Protein AF-0000000067861583 (afdb_homodimer)

InterPro domains:
  IPR003718 OsmC/Ohr conserved domain [PF02566] (24-120)
  IPR015946 K homology domain-like, alpha/beta [G3DSA:3.30.300.20] (7-124)
  IPR036102 OsmC/Ohr superfamily [SSF82784] (7-123)

Radius of gyration: 19.04 Å; Cα contacts (8 Å, |Δi|>4): 520; chains: 2; bounding box: 37×63×40 Å

Sequence (252 aa):
MDLVKNGKVLELVHPNGNWTLIKEEGFSPVQITVAAVAACSGYVYQTLLEKKRIDINDLSIHTDYEQDQESAVHVLTKINVTFTVDLVDKSNQAKAEKTVHLVKDACPVAKSLDPSIEINEIVVFKMDLVKNGKVLELVHPNGNWTLIKEEGFSPVQITVAAVAACSGYVYQTLLEKKRIDINDLSIHTDYEQDQESAVHVLTKINVTFTVDLVDKSNQAKAEKTVHLVKDACPVAKSLDPSIEINEIVVFK

Solvent-accessible surface area (backbone atoms only — not comparable to full-atom values): 13234 Å² total; per-residue (Å²): 94,46,33,40,54,56,88,94,39,45,23,41,68,40,98,90,53,58,45,45,48,34,62,94,82,44,37,24,32,62,54,37,34,54,49,16,34,46,48,32,33,49,52,38,43,52,50,54,33,50,76,69,70,48,59,64,77,43,50,35,35,42,39,53,73,43,56,37,82,84,50,95,48,51,24,60,42,34,38,40,33,38,37,40,34,30,55,70,54,69,85,45,48,67,61,57,56,61,51,49,76,52,21,58,82,55,12,30,52,54,62,27,28,28,85,83,40,44,73,46,68,48,75,47,72,108,92,46,33,40,54,57,86,94,40,45,25,42,68,42,99,91,53,60,44,45,47,33,62,93,83,45,38,25,31,61,54,36,34,54,49,18,32,46,48,32,34,48,53,39,43,51,52,53,32,50,76,69,72,50,58,65,76,43,49,36,36,41,39,52,73,45,56,38,80,84,52,94,47,52,23,59,42,33,37,40,33,38,36,41,34,30,55,70,55,69,87,44,48,67,61,56,58,62,49,50,77,53,23,57,82,54,12,32,50,54,63,27,30,29,84,82,40,46,73,46,68,49,75,45,74,110

Secondary structure (DSSP, 8-state):
-EEEEETTEEEE--TT-PEE-STTTS--HHHHHHHHHHHHHHHHHHHHHHHTT--EEEEEEEEEEEE-SSSSS--EEEEEEEEEEEESSGGGHHHHHHHGGGHHHH-HHHHHB-TTSEEEEEEEE-/-EEEEETTEEEE--TT-PEE-STTTS--HHHHHHHHHHHHHHHHHHHHHHHTT--EEEEEEEEEEEE-SSSSS--EEEEEEEEEEEESSGGGHHHHHHHGGGHHHH-HHHHHB-TTSEEEEEEEE-

Structure (mmCIF, N/CA/C/O backbone):
data_AF-0000000067861583-model_v1
#
loop_
_entity.id
_entity.type
_entity.pdbx_description
1 polymer 'Lmo0903 protein'
#
loop_
_atom_site.group_PDB
_atom_site.id
_atom_site.type_symbol
_atom_site.label_atom_id
_atom_site.label_alt_id
_atom_site.label_comp_id
_atom_site.label_asym_id
_atom_site.label_entity_id
_atom_site.label_seq_id
_atom_site.pdbx_PDB_ins_code
_atom_site.Cartn_x
_atom_site.Cartn_y
_atom_site.Cartn_z
_atom_site.occupancy
_atom_site.B_iso_or_equiv
_atom_site.auth_seq_id
_atom_site.auth_comp_id
_atom_site.auth_asym_id
_atom_site.auth_atom_id
_atom_site.pdbx_PDB_model_num
ATOM 1 N N . MET A 1 1 ? -12.055 5.949 2.332 1 97.56 1 MET A N 1
ATOM 2 C CA . MET A 1 1 ? -11.492 5.32 3.523 1 97.56 1 MET A CA 1
ATOM 3 C C . MET A 1 1 ? -11.055 6.371 4.539 1 97.56 1 MET A C 1
ATOM 5 O O . MET A 1 1 ? -10.688 7.488 4.164 1 97.56 1 MET A O 1
ATOM 9 N N . ASP A 1 2 ? -11.117 5.941 5.793 1 98.62 2 ASP A N 1
ATOM 10 C CA . ASP A 1 2 ? -10.836 6.918 6.844 1 98.62 2 ASP A CA 1
ATOM 11 C C . ASP A 1 2 ? -9.719 6.422 7.762 1 98.62 2 ASP A C 1
ATOM 13 O O . ASP A 1 2 ? -9.656 5.234 8.086 1 98.62 2 ASP A O 1
ATOM 17 N N . LEU A 1 3 ? -8.891 7.328 8.125 1 98.75 3 LEU A N 1
ATOM 18 C CA . LEU A 1 3 ? -7.895 7.086 9.156 1 98.75 3 LEU A CA 1
ATOM 19 C C . LEU A 1 3 ? -8.094 8.023 10.336 1 98.75 3 LEU A C 1
ATOM 21 O O . LEU A 1 3 ? -8.469 9.188 10.156 1 98.75 3 LEU A O 1
ATOM 25 N N . VAL A 1 4 ? -7.789 7.52 11.508 1 98.31 4 VAL A N 1
ATOM 26 C CA . VAL A 1 4 ? -7.93 8.32 12.719 1 98.31 4 VAL A CA 1
ATOM 27 C C . VAL A 1 4 ? -6.66 8.219 13.562 1 98.31 4 VAL A C 1
ATOM 29 O O . VAL A 1 4 ? -5.953 7.207 13.508 1 98.31 4 VAL A O 1
ATOM 32 N N . LYS A 1 5 ? -6.449 9.289 14.227 1 97 5 LYS A N 1
ATOM 33 C CA . LYS A 1 5 ? -5.277 9.344 15.094 1 97 5 LYS A CA 1
ATOM 34 C C . LYS A 1 5 ? -5.59 8.789 16.484 1 97 5 LYS A C 1
ATOM 36 O O . LYS A 1 5 ? -6.609 9.141 17.078 1 97 5 LYS A O 1
ATOM 41 N N . ASN A 1 6 ? -4.859 7.957 16.891 1 94.81 6 ASN A N 1
ATOM 42 C CA . ASN A 1 6 ? -4.832 7.469 18.266 1 94.81 6 ASN A CA 1
ATOM 43 C C . ASN A 1 6 ? -3.471 7.695 18.922 1 94.81 6 ASN A C 1
ATOM 45 O O . ASN A 1 6 ? -2.543 6.91 18.703 1 94.81 6 ASN A O 1
ATOM 49 N N . GLY A 1 7 ? -3.438 8.75 19.781 1 90.81 7 GLY A N 1
ATOM 50 C CA . GLY A 1 7 ? -2.113 9.195 20.188 1 90.81 7 GLY A CA 1
ATOM 51 C C . GLY A 1 7 ? -1.253 9.656 19.016 1 90.81 7 GLY A C 1
ATOM 52 O O . GLY A 1 7 ? -1.663 10.516 18.234 1 90.81 7 GLY A O 1
ATOM 53 N N . LYS A 1 8 ? -0.144 9.016 18.797 1 86.94 8 LYS A N 1
ATOM 54 C CA . LYS A 1 8 ? 0.738 9.414 17.703 1 86.94 8 LYS A CA 1
ATOM 55 C C . LYS A 1 8 ? 0.583 8.484 16.5 1 86.94 8 LYS A C 1
ATOM 57 O O . LYS A 1 8 ? 1.293 8.617 15.508 1 86.94 8 LYS A O 1
ATOM 62 N N . VAL A 1 9 ? -0.346 7.613 16.672 1 95.75 9 VAL A N 1
ATOM 63 C CA . VAL A 1 9 ? -0.445 6.555 15.664 1 95.75 9 VAL A CA 1
ATOM 64 C C . VAL A 1 9 ? -1.673 6.789 14.789 1 95.75 9 VAL A C 1
ATOM 66 O O . VAL A 1 9 ? -2.736 7.168 15.289 1 95.75 9 VAL A O 1
ATOM 69 N N . LEU A 1 10 ? -1.488 6.492 13.531 1 97.94 10 LEU A N 1
ATOM 70 C CA . LEU A 1 10 ? -2.629 6.512 12.617 1 97.94 10 LEU A CA 1
ATOM 71 C C . LEU A 1 10 ? -3.195 5.109 12.43 1 97.94 10 LEU A C 1
ATOM 73 O O . LEU A 1 10 ? -2.443 4.152 12.227 1 97.94 10 LEU A O 1
ATOM 77 N N . GLU A 1 11 ? -4.484 5.023 12.523 1 98.25 11 GLU A N 1
ATOM 78 C CA . GLU A 1 11 ? -5.191 3.758 12.344 1 98.25 11 GLU A CA 1
ATOM 79 C C . GLU A 1 11 ? -6.16 3.828 11.164 1 98.25 11 GLU A C 1
ATOM 81 O O . GLU A 1 11 ? -6.879 4.816 11.008 1 98.25 11 GLU A O 1
ATOM 86 N N . LEU A 1 12 ? -6.109 2.816 10.336 1 98.31 12 LEU A N 1
ATOM 87 C CA . LEU A 1 12 ? -7.105 2.666 9.281 1 98.31 12 LEU A CA 1
ATOM 88 C C . LEU A 1 12 ? -8.398 2.078 9.836 1 98.31 12 LEU A C 1
ATOM 90 O O . LEU A 1 12 ? -8.398 0.974 10.383 1 98.31 12 LEU A O 1
ATOM 94 N N . VAL A 1 13 ? -9.477 2.805 9.688 1 97.88 13 VAL A N 1
ATOM 95 C CA . VAL A 1 13 ? -10.758 2.4 10.273 1 97.88 13 VAL A CA 1
ATOM 96 C C . VAL A 1 13 ? -11.273 1.153 9.562 1 97.88 13 VAL A C 1
ATOM 98 O O . VAL A 1 13 ? -11.367 1.124 8.336 1 97.88 13 VAL A O 1
ATOM 101 N N . HIS A 1 14 ? -11.539 0.147 10.328 1 95.62 14 HIS A N 1
ATOM 102 C CA . HIS A 1 14 ? -12.062 -1.125 9.844 1 95.62 14 HIS A CA 1
ATOM 103 C C . HIS A 1 14 ? -13.164 -1.651 10.766 1 95.62 14 HIS A C 1
ATOM 105 O O . HIS A 1 14 ? -13.055 -1.556 11.992 1 95.62 14 HIS A O 1
ATOM 111 N N . PRO A 1 15 ? -14.258 -2.197 10.219 1 92.31 15 PRO A N 1
ATOM 112 C CA . PRO A 1 15 ? -15.391 -2.652 11.031 1 92.31 15 PRO A CA 1
ATOM 113 C C . PRO A 1 15 ? -14.984 -3.707 12.062 1 92.31 15 PRO A C 1
ATOM 115 O O . PRO A 1 15 ? -15.609 -3.811 13.117 1 92.31 15 PRO A O 1
ATOM 118 N N . ASN A 1 16 ? -13.977 -4.523 11.828 1 91.44 16 ASN A N 1
ATOM 119 C CA . ASN A 1 16 ? -13.57 -5.598 12.727 1 91.44 16 ASN A CA 1
ATOM 120 C C . ASN A 1 16 ? -12.391 -5.18 13.594 1 91.44 16 ASN A C 1
ATOM 122 O O . ASN A 1 16 ? -11.688 -6.031 14.148 1 91.44 16 ASN A O 1
ATOM 126 N N . GLY A 1 17 ? -12.141 -3.926 13.68 1 93.31 17 GLY A N 1
ATOM 127 C CA . GLY A 1 17 ? -11 -3.385 14.406 1 93.31 17 GLY A CA 1
ATOM 128 C C . GLY A 1 17 ? -10.031 -2.625 13.516 1 93.31 17 GLY A C 1
ATOM 129 O O . GLY A 1 17 ? -9.664 -3.102 12.445 1 93.31 17 GLY A O 1
ATOM 130 N N . ASN A 1 18 ? -9.703 -1.548 13.992 1 96.19 18 ASN A N 1
ATOM 131 C CA . ASN A 1 18 ? -8.844 -0.678 13.203 1 96.19 18 ASN A CA 1
ATOM 132 C C . ASN A 1 18 ? -7.465 -1.303 12.984 1 96.19 18 ASN A C 1
ATOM 134 O O . ASN A 1 18 ? -6.961 -2.02 13.844 1 96.19 18 ASN A O 1
ATOM 138 N N . TRP A 1 19 ? -6.914 -1.073 11.852 1 97 19 TRP A N 1
ATOM 139 C CA . TRP A 1 19 ? -5.555 -1.503 11.531 1 97 19 TRP A CA 1
ATOM 140 C C . TRP A 1 19 ? -4.543 -0.422 11.898 1 97 19 TRP A C 1
ATOM 142 O O . TRP A 1 19 ? -4.586 0.685 11.359 1 97 19 TRP A O 1
ATOM 152 N N . THR A 1 20 ? -3.662 -0.748 12.758 1 97.12 20 THR A N 1
ATOM 153 C CA . THR A 1 20 ? -2.656 0.204 13.219 1 97.12 20 THR A CA 1
ATOM 154 C C . THR A 1 20 ? -1.513 0.305 12.211 1 97.12 20 THR A C 1
ATOM 156 O O . THR A 1 20 ? -0.822 -0.682 11.945 1 97.12 20 THR A O 1
ATOM 159 N N . LEU A 1 21 ? -1.289 1.465 11.68 1 97.06 21 LEU A N 1
ATOM 160 C CA . LEU A 1 21 ? -0.33 1.619 10.594 1 97.06 21 LEU A CA 1
ATOM 161 C C . LEU A 1 21 ? 0.99 2.182 11.109 1 97.06 21 LEU A C 1
ATOM 163 O O . LEU A 1 21 ? 1.423 3.254 10.68 1 97.06 21 LEU A O 1
ATOM 167 N N . ILE A 1 22 ? 1.61 1.379 11.914 1 95.38 22 ILE A N 1
ATOM 168 C CA . ILE A 1 22 ? 2.938 1.668 12.445 1 95.38 22 ILE A CA 1
ATOM 169 C C . ILE A 1 22 ? 3.695 0.364 12.68 1 95.38 22 ILE A C 1
ATOM 171 O O . ILE A 1 22 ? 3.092 -0.666 12.984 1 95.38 22 ILE A O 1
ATOM 175 N N . LYS A 1 23 ? 4.977 0.393 12.531 1 89.81 23 LYS A N 1
ATOM 176 C CA . LYS A 1 23 ? 5.812 -0.804 12.531 1 89.81 23 LYS A CA 1
ATOM 177 C C . LYS A 1 23 ? 5.695 -1.562 13.844 1 89.81 23 LYS A C 1
ATOM 179 O O . LYS A 1 23 ? 5.609 -2.791 13.859 1 89.81 23 LYS A O 1
ATOM 184 N N . GLU A 1 24 ? 5.648 -0.94 14.969 1 86.81 24 GLU A N 1
ATOM 185 C CA . GLU A 1 24 ? 5.703 -1.562 16.297 1 86.81 24 GLU A CA 1
ATOM 186 C C . GLU A 1 24 ? 4.406 -2.311 16.609 1 86.81 24 GLU A C 1
ATOM 188 O O . GLU A 1 24 ? 4.422 -3.316 17.312 1 86.81 24 GLU A O 1
ATOM 193 N N . GLU A 1 25 ? 3.312 -1.967 16.109 1 89.31 25 GLU A N 1
ATOM 194 C CA . GLU A 1 25 ? 2.012 -2.506 16.484 1 89.31 25 GLU A CA 1
ATOM 195 C C . GLU A 1 25 ? 1.266 -3.064 15.281 1 89.31 25 GLU A C 1
ATOM 197 O O . GLU A 1 25 ? 0.317 -3.836 15.43 1 89.31 25 GLU A O 1
ATOM 202 N N . GLY A 1 26 ? 1.724 -2.742 14.219 1 93.62 26 GLY A N 1
ATOM 203 C CA . GLY A 1 26 ? 1.163 -3.152 12.945 1 93.62 26 GLY A CA 1
ATOM 204 C C . GLY A 1 26 ? 2.189 -3.191 11.828 1 93.62 26 GLY A C 1
ATOM 205 O O . GLY A 1 26 ? 3.203 -3.889 11.93 1 93.62 26 GLY A O 1
ATOM 206 N N . PHE A 1 27 ? 1.866 -2.457 10.773 1 97.44 27 PHE A N 1
ATOM 207 C CA . PHE A 1 27 ? 2.758 -2.285 9.633 1 97.44 27 PHE A CA 1
ATOM 208 C C . PHE A 1 27 ? 2.871 -0.814 9.25 1 97.44 27 PHE A C 1
ATOM 210 O O . PHE A 1 27 ? 1.871 -0.095 9.227 1 97.44 27 PHE A O 1
ATOM 217 N N . SER A 1 28 ? 4.086 -0.376 9.086 1 97.88 28 SER A N 1
ATOM 218 C CA . SER A 1 28 ? 4.293 0.992 8.625 1 97.88 28 SER A CA 1
ATOM 219 C C . SER A 1 28 ? 3.688 1.2 7.238 1 97.88 28 SER A C 1
ATOM 221 O O . SER A 1 28 ? 3.385 0.234 6.535 1 97.88 28 SER A O 1
ATOM 223 N N . PRO A 1 29 ? 3.525 2.447 6.887 1 98.44 29 PRO A N 1
ATOM 224 C CA . PRO A 1 29 ? 3 2.721 5.547 1 98.44 29 PRO A CA 1
ATOM 225 C C . PRO A 1 29 ? 3.826 2.066 4.441 1 98.44 29 PRO A C 1
ATOM 227 O O . PRO A 1 29 ? 3.268 1.521 3.486 1 98.44 29 PRO A O 1
ATOM 230 N N . VAL A 1 30 ? 5.121 2.043 4.566 1 98.56 30 VAL A N 1
ATOM 231 C CA . VAL A 1 30 ? 5.988 1.403 3.582 1 98.56 30 VAL A CA 1
ATOM 232 C C . VAL A 1 30 ? 5.727 -0.101 3.564 1 98.56 30 VAL A C 1
ATOM 234 O O . VAL A 1 30 ? 5.543 -0.694 2.498 1 98.56 30 VAL A O 1
ATOM 237 N N . GLN A 1 31 ? 5.672 -0.69 4.734 1 98.5 31 GLN A N 1
ATOM 238 C CA . GLN A 1 31 ? 5.418 -2.125 4.836 1 98.5 31 GLN A CA 1
ATOM 239 C C . GLN A 1 31 ? 4.062 -2.486 4.242 1 98.5 31 GLN A C 1
ATOM 241 O O . GLN A 1 31 ? 3.93 -3.5 3.553 1 98.5 31 GLN A O 1
ATOM 246 N N . ILE A 1 32 ? 3.094 -1.674 4.465 1 98.12 32 ILE A N 1
ATOM 247 C CA . ILE A 1 32 ? 1.752 -1.912 3.943 1 98.12 32 ILE A CA 1
ATOM 248 C C . ILE A 1 32 ? 1.767 -1.816 2.418 1 98.12 32 ILE A C 1
ATOM 250 O O . ILE A 1 32 ? 1.076 -2.576 1.736 1 98.12 32 ILE A O 1
ATOM 254 N N . THR A 1 33 ? 2.467 -0.923 1.897 1 98.75 33 THR A N 1
ATOM 255 C CA . THR A 1 33 ? 2.605 -0.8 0.45 1 98.75 33 THR A CA 1
ATOM 256 C C . THR A 1 33 ? 3.23 -2.059 -0.142 1 98.75 33 THR A C 1
ATOM 258 O O . THR A 1 33 ? 2.73 -2.6 -1.131 1 98.75 33 THR A O 1
ATOM 261 N N . VAL A 1 34 ? 4.277 -2.551 0.489 1 98.81 34 VAL A N 1
ATOM 262 C CA . VAL A 1 34 ? 4.961 -3.758 0.037 1 98.81 34 VAL A CA 1
ATOM 263 C C . VAL A 1 34 ? 4.016 -4.953 0.125 1 98.81 34 VAL A C 1
ATOM 265 O O . VAL A 1 34 ? 3.949 -5.77 -0.795 1 98.81 34 VAL A O 1
ATOM 268 N N . ALA A 1 35 ? 3.273 -5.008 1.222 1 98.62 35 ALA A N 1
ATOM 269 C CA . ALA A 1 35 ? 2.285 -6.074 1.38 1 98.62 35 ALA A CA 1
ATOM 270 C C . ALA A 1 35 ? 1.219 -6 0.292 1 98.62 35 ALA A C 1
ATOM 272 O O . ALA A 1 35 ? 0.747 -7.027 -0.196 1 98.62 35 ALA A O 1
ATOM 273 N N . ALA A 1 36 ? 0.786 -4.789 -0.046 1 98.75 36 ALA A N 1
ATOM 274 C CA . ALA A 1 36 ? -0.202 -4.59 -1.103 1 98.75 36 ALA A CA 1
ATOM 275 C C . ALA A 1 36 ? 0.314 -5.105 -2.443 1 98.75 36 ALA A C 1
ATOM 277 O O . ALA A 1 36 ? -0.42 -5.758 -3.188 1 98.75 36 ALA A O 1
ATOM 278 N N . VAL A 1 37 ? 1.573 -4.855 -2.762 1 98.81 37 VAL A N 1
ATOM 279 C CA . VAL A 1 37 ? 2.186 -5.379 -3.979 1 98.81 37 VAL A CA 1
ATOM 280 C C . VAL A 1 37 ? 2.141 -6.906 -3.967 1 98.81 37 VAL A C 1
ATOM 282 O O . VAL A 1 37 ? 1.735 -7.527 -4.949 1 98.81 37 VAL A O 1
ATOM 285 N N . ALA A 1 38 ? 2.572 -7.473 -2.867 1 98.88 38 ALA A N 1
ATOM 286 C CA . ALA A 1 38 ? 2.615 -8.93 -2.746 1 98.88 38 ALA A CA 1
ATOM 287 C C . ALA A 1 38 ? 1.229 -9.531 -2.939 1 98.88 38 ALA A C 1
ATOM 289 O O . ALA A 1 38 ? 1.074 -10.523 -3.66 1 98.88 38 ALA A O 1
ATOM 290 N N . ALA A 1 39 ? 0.263 -8.945 -2.311 1 98.69 39 ALA A N 1
ATOM 291 C CA . ALA A 1 39 ? -1.105 -9.445 -2.422 1 98.69 39 ALA A CA 1
ATOM 292 C C . ALA A 1 39 ? -1.619 -9.32 -3.854 1 98.69 39 ALA A C 1
ATOM 294 O O . ALA A 1 39 ? -2.213 -10.258 -4.391 1 98.69 39 ALA A O 1
ATOM 295 N N . CYS A 1 40 ? -1.466 -8.156 -4.434 1 98.75 40 CYS A N 1
ATOM 296 C CA . CYS A 1 40 ? -1.9 -7.93 -5.809 1 98.75 40 CYS A CA 1
ATOM 297 C C . CYS A 1 40 ? -1.248 -8.93 -6.758 1 98.75 40 CYS A C 1
ATOM 299 O O . CYS A 1 40 ? -1.925 -9.539 -7.586 1 98.75 40 CYS A O 1
ATOM 301 N N . SER A 1 41 ? 0.086 -9.062 -6.625 1 98.62 41 SER A N 1
ATOM 302 C CA . SER A 1 41 ? 0.817 -10.039 -7.422 1 98.62 41 SER A CA 1
ATOM 303 C C . SER A 1 41 ? 0.265 -11.445 -7.211 1 98.62 41 SER A C 1
ATOM 305 O O . SER A 1 41 ? 0.161 -12.227 -8.164 1 98.62 41 SER A O 1
ATOM 307 N N . GLY A 1 42 ? 0.022 -11.758 -5.961 1 98.5 42 GLY A N 1
ATOM 308 C CA . GLY A 1 42 ? -0.552 -13.055 -5.652 1 98.5 42 GLY A CA 1
ATOM 309 C C . GLY A 1 42 ? -1.877 -13.305 -6.344 1 98.5 42 GLY A C 1
ATOM 310 O O . GLY A 1 42 ? -2.094 -14.375 -6.914 1 98.5 42 GLY A O 1
ATOM 311 N N . TYR A 1 43 ? -2.773 -12.344 -6.301 1 98.31 43 TYR A N 1
ATOM 312 C CA . TYR A 1 43 ? -4.062 -12.469 -6.973 1 98.31 43 TYR A CA 1
ATOM 313 C C . TYR A 1 43 ? -3.877 -12.594 -8.484 1 98.31 43 TYR A C 1
ATOM 315 O O . TYR A 1 43 ? -4.551 -13.398 -9.133 1 98.31 43 TYR A O 1
ATOM 323 N N . VAL A 1 44 ? -3.023 -11.812 -9.031 1 98.25 44 VAL A N 1
ATOM 324 C CA . VAL A 1 44 ? -2.75 -11.867 -10.469 1 98.25 44 VAL A CA 1
ATOM 325 C C . VAL A 1 44 ? -2.223 -13.25 -10.836 1 98.25 44 VAL A C 1
ATOM 327 O O . VAL A 1 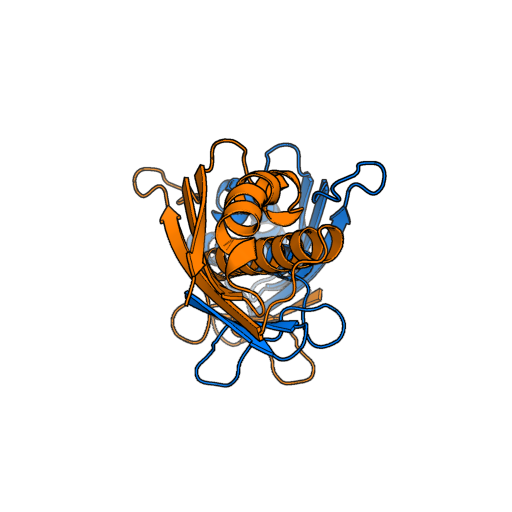44 ? -2.693 -13.867 -11.797 1 98.25 44 VAL A O 1
ATOM 330 N N . TYR A 1 45 ? -1.277 -13.742 -10.039 1 98.62 45 TYR A N 1
ATOM 331 C CA . TYR A 1 45 ? -0.695 -15.047 -10.312 1 98.62 45 TYR A CA 1
ATOM 332 C C . TYR A 1 45 ? -1.76 -16.141 -10.273 1 98.62 45 TYR A C 1
ATOM 334 O O . TYR A 1 45 ? -1.823 -16.984 -11.164 1 98.62 45 TYR A O 1
ATOM 342 N N . GLN A 1 46 ? -2.582 -16.078 -9.312 1 97.88 46 GLN A N 1
ATOM 343 C CA . GLN A 1 46 ? -3.666 -17.047 -9.195 1 97.88 46 GLN A CA 1
ATOM 344 C C . GLN A 1 46 ? -4.574 -17 -10.422 1 97.88 46 GLN A C 1
ATOM 346 O O . GLN A 1 46 ? -4.953 -18.031 -10.961 1 97.88 46 GLN A O 1
ATOM 351 N N . THR A 1 47 ? -4.938 -15.836 -10.805 1 97.75 47 THR A N 1
ATOM 352 C CA . THR A 1 47 ? -5.816 -15.656 -11.961 1 97.75 47 THR A CA 1
ATOM 353 C C . THR A 1 47 ? -5.172 -16.219 -13.219 1 97.75 47 THR A C 1
ATOM 355 O O . THR A 1 47 ? -5.832 -16.891 -14.016 1 97.75 47 THR A O 1
ATOM 358 N N . LEU A 1 48 ? -3.885 -15.914 -13.406 1 98.19 48 LEU A N 1
ATOM 359 C CA . LEU A 1 48 ? -3.154 -16.391 -14.57 1 98.19 48 LEU A CA 1
ATOM 360 C C . LEU A 1 48 ? -3.084 -17.922 -14.578 1 98.19 48 LEU A C 1
ATOM 362 O O . LEU A 1 48 ? -3.246 -18.547 -15.625 1 98.19 48 LEU A O 1
ATOM 366 N N . LEU A 1 49 ? -2.836 -18.531 -13.414 1 98 49 LEU A N 1
ATOM 367 C CA . LEU A 1 49 ? -2.811 -19.984 -13.312 1 98 49 LEU A CA 1
ATOM 368 C C . LEU A 1 49 ? -4.172 -20.578 -13.664 1 98 49 LEU A C 1
ATOM 370 O O . LEU A 1 49 ? -4.254 -21.578 -14.383 1 98 49 LEU A O 1
ATOM 374 N N . GLU A 1 50 ? -5.168 -19.938 -13.188 1 97.31 50 GLU A N 1
ATOM 375 C CA . GLU A 1 50 ? -6.523 -20.375 -13.477 1 97.31 50 GLU A CA 1
ATOM 376 C C . GLU A 1 50 ? -6.809 -20.328 -14.977 1 97.31 50 GLU A C 1
ATOM 378 O O . GLU A 1 50 ? -7.395 -21.266 -15.531 1 97.31 50 GLU A O 1
ATOM 383 N N . LYS A 1 51 ? -6.426 -19.281 -15.594 1 97.56 51 LYS A N 1
ATOM 384 C CA . LYS A 1 51 ? -6.621 -19.125 -17.031 1 97.56 51 LYS A CA 1
ATOM 385 C C . LYS A 1 51 ? -5.898 -20.219 -17.812 1 97.56 51 LYS A C 1
ATOM 387 O O . LYS A 1 51 ? -6.34 -20.609 -18.891 1 97.56 51 LYS A O 1
ATOM 392 N N . LYS A 1 52 ? -4.859 -20.766 -17.25 1 97.44 52 LYS A N 1
ATOM 393 C CA . LYS A 1 52 ? -4.062 -21.812 -17.875 1 97.44 52 LYS A CA 1
ATOM 394 C C . LYS A 1 52 ? -4.484 -23.203 -17.375 1 97.44 52 LYS A C 1
ATOM 396 O O . LYS A 1 52 ? -3.828 -24.203 -17.688 1 97.44 52 LYS A O 1
ATOM 401 N N . ARG A 1 53 ? -5.488 -23.219 -16.531 1 97.56 53 ARG A N 1
ATOM 402 C CA . ARG A 1 53 ? -6.074 -24.438 -16 1 97.56 53 ARG A CA 1
ATOM 403 C C . ARG A 1 53 ? -5.074 -25.188 -15.125 1 97.56 53 ARG A C 1
ATOM 405 O O . ARG A 1 53 ? -4.953 -26.406 -15.219 1 97.56 53 ARG A O 1
ATOM 412 N N . ILE A 1 54 ? -4.348 -24.438 -14.445 1 98 54 ILE A N 1
ATOM 413 C CA . ILE A 1 54 ? -3.422 -24.984 -13.461 1 98 54 ILE A CA 1
ATOM 414 C C . ILE A 1 54 ? -4.008 -24.844 -12.062 1 98 54 ILE A C 1
ATOM 416 O O . ILE A 1 54 ? -4.086 -23.734 -11.531 1 98 54 ILE A O 1
ATOM 420 N N . ASP A 1 55 ? -4.281 -25.953 -11.477 1 97.25 55 ASP A N 1
ATOM 421 C CA . ASP A 1 55 ? -4.891 -25.953 -10.148 1 97.25 55 ASP A CA 1
ATOM 422 C C . ASP A 1 55 ? -3.824 -26 -9.055 1 97.25 55 ASP A C 1
ATOM 424 O O . ASP A 1 55 ? -2.809 -26.688 -9.203 1 97.25 55 ASP A O 1
ATOM 428 N N . ILE A 1 56 ? -4.164 -25.281 -7.973 1 97.5 56 ILE A N 1
ATOM 429 C CA . ILE A 1 56 ? -3.221 -25.266 -6.859 1 97.5 56 ILE A CA 1
ATOM 430 C C . ILE A 1 56 ? -3.939 -25.656 -5.57 1 97.5 56 ILE A C 1
ATOM 432 O O . ILE A 1 56 ? -5.133 -25.391 -5.41 1 97.5 56 ILE A O 1
ATOM 436 N N . ASN A 1 57 ? -3.193 -26.328 -4.695 1 97 57 ASN A N 1
ATOM 437 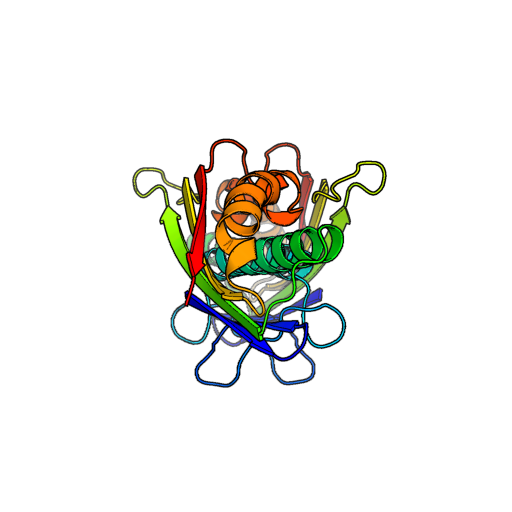C CA . ASN A 1 57 ? -3.691 -26.672 -3.367 1 97 57 ASN A CA 1
ATOM 438 C C . ASN A 1 57 ? -3.518 -25.5 -2.393 1 97 57 ASN A C 1
ATOM 440 O O . ASN A 1 57 ? -4.305 -25.344 -1.46 1 97 57 ASN A O 1
ATOM 444 N N . ASP A 1 58 ? -2.408 -24.812 -2.635 1 97.44 58 ASP A N 1
ATOM 445 C CA . ASP A 1 58 ? -2.064 -23.766 -1.675 1 97.44 58 ASP A CA 1
ATOM 446 C C . ASP A 1 58 ? -1.12 -22.75 -2.295 1 97.44 58 ASP A C 1
ATOM 448 O O . ASP A 1 58 ? -0.405 -23.047 -3.252 1 97.44 58 ASP A O 1
ATOM 452 N N . LEU A 1 59 ? -1.2 -21.609 -1.72 1 98.06 59 LEU A N 1
ATOM 453 C CA . LEU A 1 59 ? -0.307 -20.5 -2.064 1 98.06 59 LEU A CA 1
ATOM 454 C C . LEU A 1 59 ? 0.042 -19.688 -0.828 1 98.06 59 LEU A C 1
ATOM 456 O O . LEU A 1 59 ? -0.846 -19.281 -0.073 1 98.06 59 LEU A O 1
ATOM 460 N N . SER A 1 60 ? 1.253 -19.516 -0.557 1 98.69 60 SER A N 1
ATOM 461 C CA . SER A 1 60 ? 1.743 -18.562 0.434 1 98.69 60 SER A CA 1
ATOM 462 C C . SER A 1 60 ? 2.785 -17.625 -0.168 1 98.69 60 SER A C 1
ATOM 464 O O . SER A 1 60 ? 3.391 -17.938 -1.194 1 98.69 60 SER A O 1
ATOM 466 N N . ILE A 1 61 ? 2.939 -16.5 0.415 1 98.88 61 ILE A N 1
ATOM 467 C CA . ILE A 1 61 ? 3.828 -15.492 -0.135 1 98.88 61 ILE A CA 1
ATOM 468 C C . ILE A 1 61 ? 4.73 -14.938 0.968 1 98.88 61 ILE A C 1
ATOM 470 O O . ILE A 1 61 ? 4.27 -14.688 2.084 1 98.88 61 ILE A O 1
ATOM 474 N N . HIS A 1 62 ? 5.977 -14.828 0.72 1 98.88 62 HIS A N 1
ATOM 475 C CA .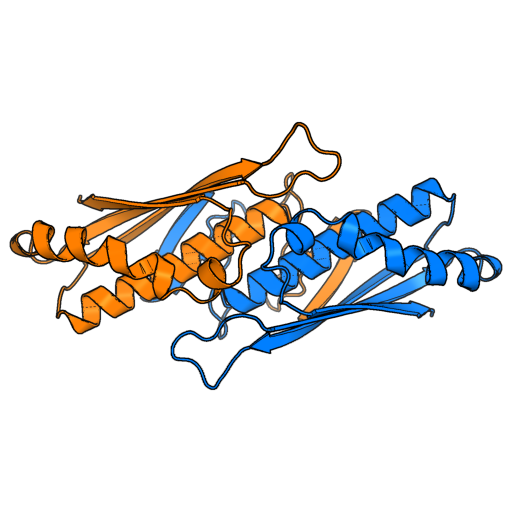 HIS A 1 62 ? 6.914 -14.039 1.507 1 98.88 62 HIS A CA 1
ATOM 476 C C . HIS A 1 62 ? 7.387 -12.812 0.729 1 98.88 62 HIS A C 1
ATOM 478 O O . HIS A 1 62 ? 7.691 -12.906 -0.462 1 98.88 62 HIS A O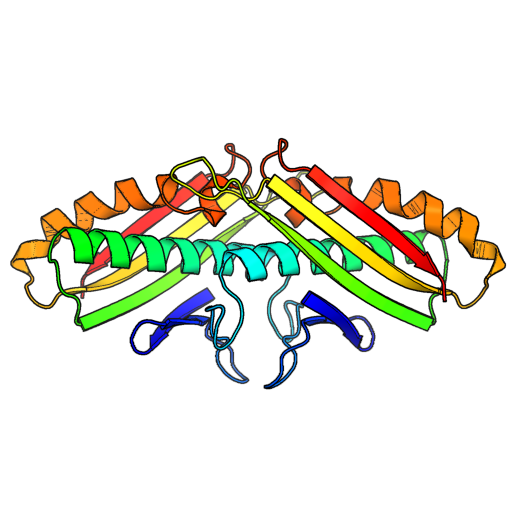 1
ATOM 484 N N . THR A 1 63 ? 7.445 -11.703 1.396 1 98.88 63 THR A N 1
ATOM 485 C CA . THR A 1 63 ? 7.914 -10.5 0.716 1 98.88 63 THR A CA 1
ATOM 486 C C . THR A 1 63 ? 8.836 -9.688 1.626 1 98.88 63 THR A C 1
ATOM 488 O O . THR A 1 63 ? 8.688 -9.719 2.85 1 98.88 63 THR A O 1
ATOM 491 N N . ASP A 1 64 ? 9.773 -9.055 1.021 1 98.75 64 ASP A N 1
ATOM 492 C CA . ASP A 1 64 ? 10.672 -8.094 1.662 1 98.75 64 ASP A CA 1
ATOM 493 C C . ASP A 1 64 ? 10.984 -6.926 0.73 1 98.75 64 ASP A C 1
ATOM 495 O O . ASP A 1 64 ? 10.461 -6.859 -0.384 1 98.75 64 ASP A O 1
ATOM 499 N N . TYR A 1 65 ? 11.758 -5.914 1.309 1 98.81 65 TYR A N 1
ATOM 500 C CA . TYR A 1 65 ? 11.953 -4.699 0.526 1 98.81 65 TYR A CA 1
ATOM 501 C C . TYR A 1 65 ? 13.219 -3.967 0.956 1 98.81 65 TYR A C 1
ATOM 503 O O . TYR A 1 65 ? 13.812 -4.293 1.986 1 98.81 65 TYR A O 1
ATOM 511 N N . GLU A 1 66 ? 13.633 -3.109 0.115 1 98.75 66 GLU A N 1
ATOM 512 C CA . GLU A 1 66 ? 14.711 -2.166 0.393 1 98.75 66 GLU A CA 1
ATOM 513 C C . GLU A 1 66 ? 14.273 -0.731 0.104 1 98.75 66 GLU A C 1
ATOM 515 O O . GLU A 1 66 ? 13.43 -0.496 -0.756 1 98.75 66 GLU A O 1
ATOM 520 N N . GLN A 1 67 ? 14.844 0.205 0.817 1 98.5 67 GLN A N 1
ATOM 521 C CA . GLN A 1 67 ? 14.633 1.635 0.618 1 98.5 67 GLN A CA 1
ATOM 522 C C . GLN A 1 67 ? 15.953 2.361 0.396 1 98.5 67 GLN A C 1
ATOM 524 O O . GLN A 1 67 ? 17.016 1.871 0.799 1 98.5 67 GLN A O 1
ATOM 529 N N . ASP A 1 68 ? 15.805 3.453 -0.282 1 97.5 68 ASP A N 1
ATOM 530 C CA . ASP A 1 68 ? 16.969 4.316 -0.44 1 97.5 68 ASP A CA 1
ATOM 531 C C . ASP A 1 68 ? 17.344 4.977 0.884 1 97.5 68 ASP A C 1
ATOM 533 O O . ASP A 1 68 ? 16.672 5.902 1.339 1 97.5 68 ASP A O 1
ATOM 537 N N . GLN A 1 69 ? 18.484 4.602 1.463 1 95.5 69 GLN A N 1
ATOM 538 C CA . GLN A 1 69 ? 18.875 5.113 2.771 1 95.5 69 GLN A CA 1
ATOM 539 C C . GLN A 1 69 ? 19.766 6.344 2.639 1 95.5 69 GLN A C 1
ATOM 541 O O . GLN A 1 69 ? 20.078 7.008 3.631 1 95.5 69 GLN A O 1
ATOM 546 N N . GLU A 1 70 ? 20.156 6.645 1.482 1 95.38 70 GLU A N 1
ATOM 547 C CA . GLU A 1 70 ? 21.109 7.723 1.25 1 95.38 70 GLU A CA 1
ATOM 548 C C . GLU A 1 70 ? 20.406 9.047 0.97 1 95.38 70 GLU A C 1
ATOM 550 O O . GLU A 1 70 ? 20.953 10.117 1.235 1 95.38 70 GLU A O 1
ATOM 555 N N . SER A 1 71 ? 19.219 8.953 0.447 1 93.38 71 SER A N 1
ATOM 556 C CA . SER A 1 71 ? 18.453 10.156 0.137 1 93.38 71 SER A CA 1
ATOM 557 C C . SER A 1 71 ? 17.672 10.641 1.354 1 93.38 71 SER A C 1
ATOM 559 O O . SER A 1 71 ? 17.516 9.906 2.33 1 93.38 71 SER A O 1
ATOM 561 N N . ALA A 1 72 ? 17.25 11.883 1.369 1 93.38 72 ALA A N 1
ATOM 562 C CA . ALA A 1 72 ? 16.453 12.477 2.443 1 93.38 72 ALA A CA 1
ATOM 563 C C . ALA A 1 72 ? 15.117 11.766 2.588 1 93.38 72 ALA A C 1
ATOM 565 O O . ALA A 1 72 ? 14.602 11.617 3.699 1 93.38 72 ALA A O 1
ATOM 566 N N . VAL A 1 73 ? 14.57 11.398 1.544 1 95.81 73 VAL A N 1
ATOM 567 C CA . VAL A 1 73 ? 13.336 10.633 1.54 1 95.81 73 VAL A CA 1
ATOM 568 C C . VAL A 1 73 ? 13.633 9.172 1.194 1 95.81 73 VAL A C 1
ATOM 570 O O . VAL A 1 73 ? 14.203 8.883 0.141 1 95.81 73 VAL A O 1
ATOM 573 N N . HIS A 1 74 ? 13.234 8.328 2.051 1 97.31 74 HIS A N 1
ATOM 574 C CA . HIS A 1 74 ? 13.562 6.918 1.905 1 97.31 74 HIS A CA 1
ATOM 575 C C . HIS A 1 74 ? 12.547 6.207 1.019 1 97.31 74 HIS A C 1
ATOM 577 O O . HIS A 1 74 ? 11.75 5.402 1.504 1 97.31 74 HIS A O 1
ATOM 583 N N . VAL A 1 75 ? 12.672 6.348 -0.241 1 98.12 75 VAL A N 1
ATOM 584 C CA . VAL A 1 75 ? 11.75 5.77 -1.213 1 98.12 75 VAL A CA 1
ATOM 585 C C . VAL A 1 75 ? 12.031 4.277 -1.367 1 98.12 75 VAL A C 1
ATOM 587 O O . VAL A 1 75 ? 13.156 3.824 -1.125 1 98.12 75 VAL A O 1
ATOM 590 N N . LEU A 1 76 ? 11.047 3.535 -1.712 1 98.69 76 LEU A N 1
ATOM 591 C CA . LEU A 1 76 ? 11.211 2.123 -2.043 1 98.69 76 LEU A CA 1
ATOM 592 C C . LEU A 1 76 ? 12.102 1.952 -3.266 1 98.69 76 LEU A C 1
ATOM 594 O O . LEU A 1 76 ? 11.953 2.676 -4.254 1 98.69 76 LEU A O 1
ATOM 598 N N . THR A 1 77 ? 13.039 0.97 -3.217 1 98.75 77 THR A N 1
ATOM 599 C CA . THR A 1 77 ? 13.93 0.752 -4.352 1 98.75 77 THR A CA 1
ATOM 600 C C . THR A 1 77 ? 13.797 -0.675 -4.875 1 98.75 77 THR A C 1
ATOM 602 O O . THR A 1 77 ? 14.086 -0.941 -6.047 1 98.75 77 THR A O 1
ATOM 605 N N . LYS A 1 78 ? 13.422 -1.506 -4.008 1 98.81 78 LYS A N 1
ATOM 606 C CA . LYS A 1 78 ? 13.344 -2.914 -4.383 1 98.81 78 LYS A CA 1
ATOM 607 C C . LYS A 1 78 ? 12.266 -3.637 -3.58 1 98.81 78 LYS A C 1
ATOM 609 O O . LYS A 1 78 ? 12.102 -3.389 -2.383 1 98.81 78 LYS A O 1
ATOM 614 N N . ILE A 1 79 ? 11.508 -4.527 -4.199 1 98.88 79 ILE A N 1
ATOM 615 C CA . ILE A 1 79 ? 10.539 -5.418 -3.566 1 98.88 79 ILE A CA 1
ATOM 616 C C . ILE A 1 79 ? 10.742 -6.844 -4.074 1 98.88 79 ILE A C 1
ATOM 618 O O . ILE A 1 79 ? 10.844 -7.07 -5.281 1 98.88 79 ILE A O 1
ATOM 622 N N . ASN A 1 80 ? 10.852 -7.734 -3.193 1 98.88 80 ASN A N 1
ATOM 623 C CA . ASN A 1 80 ? 10.93 -9.148 -3.543 1 98.88 80 ASN A CA 1
ATOM 624 C C . ASN A 1 80 ? 9.672 -9.898 -3.111 1 98.88 80 ASN A C 1
ATOM 626 O O . ASN A 1 80 ? 9.25 -9.797 -1.96 1 98.88 80 ASN A O 1
ATOM 630 N N . VAL A 1 81 ? 9.156 -10.609 -4.004 1 98.88 81 VAL A N 1
ATOM 631 C CA . VAL A 1 81 ? 7.969 -11.414 -3.752 1 98.88 81 VAL A CA 1
ATOM 632 C C . VAL A 1 81 ? 8.25 -12.875 -4.094 1 98.88 81 VAL A C 1
ATOM 634 O O . VAL A 1 81 ? 8.539 -13.203 -5.242 1 98.88 81 VAL A O 1
ATOM 637 N N . THR A 1 82 ? 8.133 -13.703 -3.113 1 98.88 82 THR A N 1
ATOM 638 C CA . THR A 1 82 ? 8.328 -15.133 -3.311 1 98.88 82 THR A CA 1
ATOM 639 C C . THR A 1 82 ? 7.016 -15.891 -3.105 1 98.88 82 THR A C 1
ATOM 641 O O . THR A 1 82 ? 6.477 -15.93 -1.997 1 98.88 82 THR A O 1
ATOM 644 N N . PHE A 1 83 ? 6.617 -16.516 -4.133 1 98.88 83 PHE A N 1
ATOM 645 C CA . PHE A 1 83 ? 5.445 -17.375 -4.086 1 98.88 83 PHE A CA 1
ATOM 646 C C . PHE A 1 83 ? 5.844 -18.797 -3.729 1 98.88 83 PHE A C 1
ATOM 648 O O . PHE A 1 83 ? 6.758 -19.375 -4.328 1 98.88 83 PHE A O 1
ATOM 655 N N . THR A 1 84 ? 5.215 -19.359 -2.777 1 98.88 84 THR A N 1
ATOM 656 C CA . THR A 1 84 ? 5.289 -20.797 -2.529 1 98.88 84 THR A CA 1
ATOM 657 C C . THR A 1 84 ? 3.979 -21.484 -2.906 1 98.88 84 THR A C 1
ATOM 659 O O . THR A 1 84 ? 2.943 -21.234 -2.281 1 98.88 84 THR A O 1
ATOM 662 N N . VAL A 1 85 ? 4.066 -22.391 -3.865 1 98.5 85 VAL A N 1
ATOM 663 C CA . VAL A 1 85 ? 2.85 -22.938 -4.453 1 98.5 85 VAL A CA 1
ATOM 664 C C . VAL A 1 85 ? 2.85 -24.469 -4.305 1 98.5 85 VAL A C 1
ATOM 666 O O . VAL A 1 85 ? 3.883 -25.109 -4.488 1 98.5 85 VAL A O 1
ATOM 669 N N . ASP A 1 86 ? 1.765 -24.984 -3.904 1 98.38 86 ASP A N 1
ATOM 670 C CA . ASP A 1 86 ? 1.488 -26.422 -3.963 1 98.38 86 ASP A CA 1
ATOM 671 C C . ASP A 1 86 ? 0.566 -26.75 -5.133 1 98.38 86 ASP A C 1
ATOM 673 O O . ASP A 1 86 ? -0.64 -26.5 -5.07 1 98.38 86 ASP A O 1
ATOM 677 N N . LEU A 1 87 ? 1.149 -27.359 -6.121 1 98.12 87 LEU A N 1
ATOM 678 C CA . LEU A 1 87 ? 0.397 -27.688 -7.324 1 98.12 87 LEU A CA 1
ATOM 679 C C . LEU A 1 87 ? -0.366 -29 -7.145 1 98.12 87 LEU A C 1
ATOM 681 O O . LEU A 1 87 ? 0.148 -29.938 -6.547 1 98.12 87 LEU A O 1
ATOM 685 N N . VAL A 1 88 ? -1.522 -29.031 -7.66 1 97.94 88 VAL A N 1
ATOM 686 C CA . VAL A 1 88 ? -2.273 -30.281 -7.645 1 97.94 88 VAL A CA 1
ATOM 687 C C . VAL A 1 88 ? -1.579 -31.312 -8.531 1 97.94 88 VAL A C 1
ATOM 689 O O . VAL A 1 88 ? -1.407 -32.469 -8.141 1 97.94 88 VAL A O 1
ATOM 692 N N . ASP A 1 89 ? -1.251 -30.906 -9.727 1 98.06 89 ASP A N 1
ATOM 693 C CA . ASP A 1 89 ? -0.508 -31.703 -10.688 1 98.06 89 ASP A CA 1
ATOM 694 C C . ASP A 1 89 ? 0.897 -31.156 -10.906 1 98.06 89 ASP A C 1
ATOM 696 O O . ASP A 1 89 ? 1.071 -30.125 -11.578 1 98.06 89 ASP A O 1
ATOM 700 N N . LYS A 1 90 ? 1.859 -31.859 -10.453 1 96.75 90 LYS A N 1
ATOM 701 C CA . LYS A 1 90 ? 3.246 -31.391 -10.453 1 96.75 90 LYS A CA 1
ATOM 702 C C . LYS A 1 90 ? 3.801 -31.312 -11.867 1 96.75 90 LYS A C 1
ATOM 704 O O . LYS A 1 90 ? 4.824 -30.656 -12.102 1 96.75 90 LYS A O 1
ATOM 709 N N . SER A 1 91 ? 3.141 -31.906 -12.766 1 97.56 91 SER A N 1
ATOM 710 C CA . SER A 1 91 ? 3.605 -31.844 -14.148 1 97.56 91 SER A CA 1
ATOM 711 C C . SER A 1 91 ? 3.449 -30.453 -14.727 1 97.56 91 SER A C 1
ATOM 713 O O . SER A 1 91 ? 4.023 -30.125 -15.773 1 97.56 91 SER A O 1
ATOM 715 N N . ASN A 1 92 ? 2.721 -29.594 -14.008 1 97.94 92 ASN A N 1
ATOM 716 C CA . ASN A 1 92 ? 2.477 -28.234 -14.461 1 97.94 92 ASN A CA 1
ATOM 717 C C . ASN A 1 92 ? 3.541 -27.266 -13.938 1 97.94 92 ASN A C 1
ATOM 719 O O . ASN A 1 92 ? 3.447 -26.062 -14.148 1 97.94 92 ASN A O 1
ATOM 723 N N . GLN A 1 93 ? 4.559 -27.766 -13.258 1 97.75 93 GLN A N 1
ATOM 724 C CA . GLN A 1 93 ? 5.539 -26.922 -12.586 1 97.75 93 GLN A CA 1
ATOM 725 C C . GLN A 1 93 ? 6.203 -25.953 -13.562 1 97.75 93 GLN A C 1
ATOM 727 O O . GLN A 1 9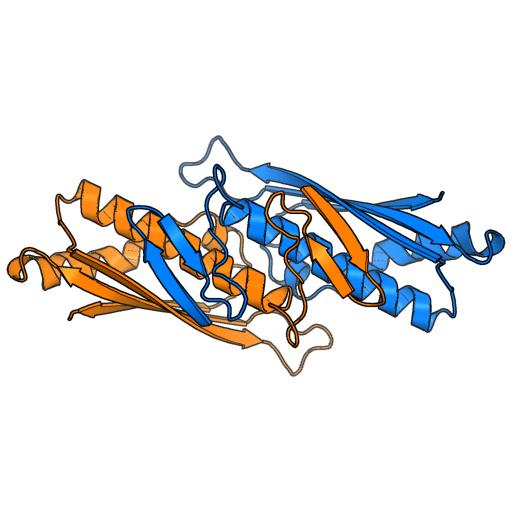3 ? 6.312 -24.766 -13.289 1 97.75 93 GLN A O 1
ATOM 732 N N . ALA A 1 94 ? 6.625 -26.5 -14.703 1 97.62 94 ALA A N 1
ATOM 733 C CA . ALA A 1 94 ? 7.309 -25.672 -15.688 1 97.62 94 ALA A CA 1
ATOM 734 C C . ALA A 1 94 ? 6.398 -24.547 -16.188 1 97.62 94 ALA A C 1
ATOM 736 O O . ALA A 1 94 ? 6.824 -23.406 -16.312 1 97.62 94 ALA A O 1
ATOM 737 N N . LYS A 1 95 ? 5.211 -24.891 -16.516 1 97.56 95 LYS A N 1
ATOM 738 C CA . LYS A 1 95 ? 4.238 -23.906 -16.984 1 97.56 95 LYS A CA 1
ATOM 739 C C . LYS A 1 95 ? 3.951 -22.859 -15.93 1 97.56 95 LYS A C 1
ATOM 741 O O . LYS A 1 95 ? 3.867 -21.672 -16.234 1 97.56 95 LYS A O 1
ATOM 746 N N . ALA A 1 96 ? 3.764 -23.297 -14.703 1 98.19 96 ALA A N 1
ATOM 747 C CA . ALA A 1 96 ? 3.514 -22.375 -13.594 1 98.19 96 ALA A CA 1
ATOM 748 C C . ALA A 1 96 ? 4.688 -21.438 -13.391 1 98.19 96 ALA A C 1
ATOM 750 O O . ALA A 1 96 ? 4.496 -20.25 -13.125 1 98.19 96 ALA A O 1
ATOM 751 N N . GLU A 1 97 ? 5.879 -21.953 -13.477 1 98.12 97 GLU A N 1
ATOM 752 C CA . GLU A 1 97 ? 7.086 -21.156 -13.305 1 98.12 97 GLU A CA 1
ATOM 753 C C . GLU A 1 97 ? 7.184 -20.062 -14.383 1 98.12 97 GLU A C 1
ATOM 755 O O . GLU A 1 97 ? 7.516 -18.922 -14.086 1 98.12 97 GLU A O 1
ATOM 760 N N . LYS A 1 98 ? 6.844 -20.406 -15.562 1 97.19 98 LYS A N 1
ATOM 761 C CA . LYS A 1 98 ? 6.918 -19.469 -16.672 1 97.19 98 LYS A CA 1
ATOM 762 C C . LYS A 1 98 ? 5.867 -18.359 -16.547 1 97.19 98 LYS A C 1
ATOM 764 O O . LYS A 1 98 ? 6.035 -17.266 -17.078 1 97.19 98 LYS A O 1
ATOM 769 N N . THR A 1 99 ? 4.816 -18.656 -15.852 1 97.75 99 THR A N 1
ATOM 770 C CA . THR A 1 99 ? 3.695 -17.734 -15.719 1 97.75 99 THR A CA 1
ATOM 771 C C . THR A 1 99 ? 4.066 -16.562 -14.828 1 97.75 99 THR A C 1
ATOM 773 O O . THR A 1 99 ? 3.506 -15.469 -14.977 1 97.75 99 THR A O 1
ATOM 776 N N . VAL A 1 100 ? 5.059 -16.688 -13.938 1 97.81 100 VAL A N 1
ATOM 777 C CA . VAL A 1 100 ? 5.434 -15.68 -12.953 1 97.81 100 VAL A CA 1
ATOM 778 C C . VAL A 1 100 ? 5.918 -14.414 -13.664 1 97.81 100 VAL A C 1
ATOM 780 O O . VAL A 1 100 ? 5.691 -13.305 -13.188 1 97.81 100 VAL A O 1
ATOM 783 N N . HIS A 1 101 ? 6.477 -14.539 -14.859 1 95.81 101 HIS A N 1
ATOM 784 C CA . HIS A 1 101 ? 7.055 -13.414 -15.578 1 95.81 101 HIS A CA 1
ATOM 785 C C . HIS A 1 101 ? 5.977 -12.453 -16.062 1 95.81 101 HIS A C 1
ATOM 787 O O . HIS A 1 101 ? 6.266 -11.297 -16.375 1 95.81 101 HIS A O 1
ATOM 793 N N . LEU A 1 102 ? 4.773 -12.875 -16.047 1 97 102 LEU A N 1
ATOM 794 C CA . LEU A 1 102 ? 3.666 -12.062 -16.547 1 97 102 LEU A CA 1
ATOM 795 C C . LEU A 1 102 ? 3.039 -11.266 -15.406 1 97 102 LEU A C 1
ATOM 797 O O . LEU A 1 102 ? 2.268 -10.336 -15.648 1 97 102 LEU A O 1
ATOM 801 N N . VAL A 1 103 ? 3.342 -11.562 -14.219 1 98.06 103 VAL A N 1
ATOM 802 C CA . VAL A 1 103 ? 2.604 -11.102 -13.055 1 98.06 103 VAL A CA 1
ATOM 803 C C . VAL A 1 103 ? 2.805 -9.594 -12.875 1 98.06 103 VAL A C 1
ATOM 805 O O . VAL A 1 103 ? 1.834 -8.844 -12.75 1 98.06 103 VAL A O 1
ATOM 808 N N . LYS A 1 104 ? 4.055 -9.156 -12.938 1 96.81 104 LYS A N 1
ATOM 809 C CA . LYS A 1 104 ? 4.355 -7.758 -12.656 1 96.81 104 LYS A CA 1
ATOM 810 C C . LYS A 1 104 ? 3.588 -6.832 -13.594 1 96.81 104 LYS A C 1
ATOM 812 O O . LYS A 1 104 ? 2.998 -5.84 -13.156 1 96.81 104 LYS A O 1
ATOM 817 N N . ASP A 1 105 ? 3.553 -7.176 -14.836 1 96.19 105 ASP A N 1
ATOM 818 C CA . ASP A 1 105 ? 2.969 -6.309 -15.859 1 96.19 105 ASP A CA 1
ATOM 819 C C . ASP A 1 105 ? 1.444 -6.352 -15.805 1 96.19 105 ASP A C 1
ATOM 821 O O . ASP A 1 105 ? 0.773 -5.492 -16.375 1 96.19 105 ASP A O 1
ATOM 825 N N . ALA A 1 106 ? 0.979 -7.277 -15.078 1 97.88 106 ALA A N 1
ATOM 826 C CA . ALA A 1 106 ? -0.472 -7.406 -14.969 1 97.88 106 ALA A CA 1
ATOM 827 C C . ALA A 1 106 ? -0.961 -6.949 -13.602 1 97.88 106 ALA A C 1
ATOM 829 O O . ALA A 1 106 ? -2.162 -6.969 -13.32 1 97.88 106 ALA A O 1
ATOM 830 N N . CYS A 1 107 ? -0.166 -6.629 -12.75 1 98.38 107 CYS A N 1
ATOM 831 C CA . CYS A 1 107 ? -0.499 -6.23 -11.391 1 98.38 107 CYS A CA 1
ATOM 832 C C . CYS A 1 107 ? -0.719 -4.723 -11.297 1 98.38 107 CYS A C 1
ATOM 834 O O . CYS A 1 107 ? 0.226 -3.945 -11.438 1 98.38 107 CYS A O 1
ATOM 836 N N . PRO A 1 108 ? -1.93 -4.285 -10.984 1 98.56 108 PRO A N 1
ATOM 837 C CA . PRO A 1 108 ? -2.232 -2.855 -10.922 1 98.56 108 PRO A CA 1
ATOM 838 C C . PRO A 1 108 ? -1.37 -2.111 -9.906 1 98.56 108 PRO A C 1
ATOM 840 O O . PRO A 1 108 ? -0.934 -0.987 -10.164 1 98.56 108 PRO A O 1
ATOM 843 N N . VAL A 1 109 ? -1.125 -2.695 -8.773 1 98.81 109 VAL A N 1
ATOM 844 C CA . VAL A 1 109 ? -0.349 -2.033 -7.727 1 98.81 109 VAL A CA 1
ATOM 845 C C . VAL A 1 109 ? 1.106 -1.905 -8.164 1 98.81 109 VAL A C 1
ATOM 847 O O . VAL A 1 109 ? 1.68 -0.813 -8.125 1 98.81 109 VAL A O 1
ATOM 850 N N . ALA A 1 110 ? 1.716 -3.016 -8.648 1 98.62 110 ALA A N 1
ATOM 851 C CA . ALA A 1 110 ? 3.1 -2.982 -9.117 1 98.62 110 ALA A CA 1
ATOM 852 C C . ALA A 1 110 ? 3.275 -1.962 -10.242 1 98.62 110 ALA A C 1
ATOM 854 O O . ALA A 1 110 ? 4.238 -1.19 -10.242 1 98.62 110 ALA A O 1
ATOM 855 N N . LYS A 1 111 ? 2.35 -1.868 -11.094 1 98.31 111 LYS A N 1
ATOM 856 C CA . LYS A 1 111 ? 2.418 -0.971 -12.242 1 98.31 111 LYS A CA 1
ATOM 857 C C . LYS A 1 111 ? 2.158 0.474 -11.828 1 98.31 111 LYS A C 1
ATOM 859 O O . LYS A 1 111 ? 2.385 1.4 -12.609 1 98.31 111 LYS A O 1
ATOM 864 N N . SER A 1 112 ? 1.686 0.669 -10.672 1 98.75 112 SER A N 1
ATOM 865 C CA . SER A 1 112 ? 1.451 2.02 -10.172 1 98.75 112 SER A CA 1
ATOM 866 C C . SER A 1 112 ? 2.684 2.564 -9.461 1 98.75 112 SER A C 1
ATOM 868 O O . SER A 1 112 ? 2.744 3.752 -9.133 1 98.75 112 SER A O 1
ATOM 870 N N . LEU A 1 113 ? 3.623 1.701 -9.141 1 98.75 113 LEU A N 1
ATOM 871 C CA . LEU A 1 113 ? 4.855 2.146 -8.508 1 98.75 113 LEU A CA 1
ATOM 872 C C . LEU A 1 113 ? 5.801 2.773 -9.523 1 98.75 113 LEU A C 1
ATOM 874 O O . LEU A 1 113 ? 5.664 2.543 -10.727 1 98.75 113 LEU A O 1
ATOM 878 N N . ASP A 1 114 ? 6.695 3.627 -9.055 1 98.69 114 ASP A N 1
ATOM 879 C CA . ASP A 1 114 ? 7.742 4.188 -9.906 1 98.69 114 ASP A CA 1
ATOM 880 C C . ASP A 1 114 ? 8.469 3.09 -10.68 1 98.69 114 ASP A C 1
ATOM 882 O O . ASP A 1 114 ? 8.875 2.08 -10.102 1 98.69 114 ASP A O 1
ATOM 886 N N . PRO A 1 115 ? 8.633 3.262 -12.016 1 97.88 115 PRO A N 1
ATOM 887 C CA . PRO A 1 115 ? 9.211 2.199 -12.844 1 97.88 115 PRO A CA 1
ATOM 888 C C . PRO A 1 115 ? 10.656 1.889 -12.484 1 97.88 115 PRO A C 1
ATOM 890 O O . PRO A 1 115 ? 11.195 0.854 -12.891 1 97.88 115 PRO A O 1
ATOM 893 N N . SER A 1 116 ? 11.281 2.762 -11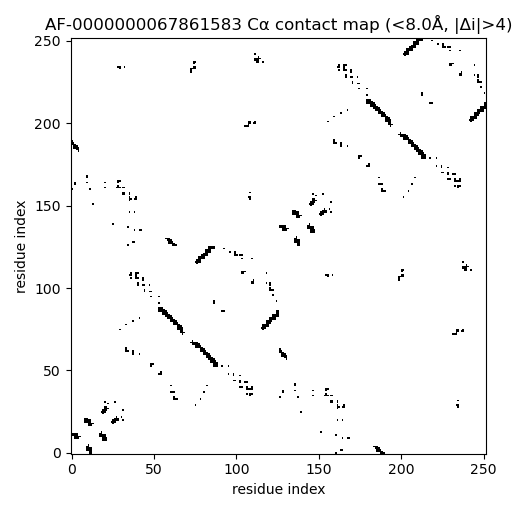.766 1 98 116 SER A N 1
ATOM 894 C CA . SER A 1 116 ? 12.664 2.527 -11.383 1 98 116 SER A CA 1
ATOM 895 C C . SER A 1 116 ? 12.758 1.509 -10.25 1 98 116 SER A C 1
ATOM 897 O O . SER A 1 116 ? 13.836 0.998 -9.953 1 98 116 SER A O 1
ATOM 899 N N . ILE A 1 117 ? 11.672 1.193 -9.562 1 98.56 117 ILE A N 1
ATOM 900 C CA . ILE A 1 117 ? 11.672 0.225 -8.477 1 98.56 117 ILE A CA 1
ATOM 901 C C . ILE A 1 117 ? 11.797 -1.188 -9.039 1 98.56 117 ILE A C 1
ATOM 903 O O . ILE A 1 117 ? 11.023 -1.584 -9.914 1 98.56 117 ILE A O 1
ATOM 907 N N . GLU A 1 118 ? 12.758 -1.876 -8.57 1 98.69 118 GLU A N 1
ATOM 908 C CA . GLU A 1 118 ? 12.938 -3.27 -8.969 1 98.69 118 GLU A CA 1
ATOM 909 C C . GLU A 1 118 ? 11.953 -4.18 -8.242 1 98.69 118 GLU A C 1
ATOM 911 O O . GLU A 1 118 ? 11.914 -4.203 -7.008 1 98.69 118 GLU A O 1
ATOM 916 N N . ILE A 1 119 ? 11.133 -4.863 -8.953 1 98.62 119 ILE A N 1
ATOM 917 C CA . ILE A 1 119 ? 10.211 -5.832 -8.383 1 98.62 119 ILE A CA 1
ATOM 918 C C . ILE A 1 119 ? 10.547 -7.23 -8.891 1 98.62 119 ILE A C 1
ATOM 920 O O . ILE A 1 119 ? 10.461 -7.492 -10.094 1 98.62 119 ILE A O 1
ATOM 924 N N . ASN A 1 120 ? 10.953 -8.047 -7.973 1 98.38 120 ASN A N 1
ATOM 925 C CA . ASN A 1 120 ? 11.312 -9.422 -8.297 1 98.38 120 ASN A CA 1
ATOM 926 C C . ASN A 1 120 ? 10.25 -10.406 -7.82 1 98.38 120 ASN A C 1
ATOM 928 O O . ASN A 1 120 ? 9.914 -10.438 -6.633 1 98.38 120 ASN A O 1
ATOM 932 N N . GLU A 1 121 ? 9.781 -11.117 -8.703 1 98.38 121 GLU A N 1
ATOM 933 C CA . GLU A 1 121 ? 8.82 -12.172 -8.375 1 98.38 121 GLU A CA 1
ATOM 934 C C . GLU A 1 121 ? 9.383 -13.555 -8.703 1 98.38 121 GLU A C 1
ATOM 936 O O . GLU A 1 121 ? 9.797 -13.805 -9.836 1 98.38 121 GLU A O 1
ATOM 941 N N . ILE A 1 122 ? 9.367 -14.375 -7.762 1 97.81 122 ILE A N 1
ATOM 942 C CA . ILE A 1 122 ? 9.828 -15.734 -7.996 1 97.81 122 ILE A CA 1
ATOM 943 C C . ILE A 1 122 ? 8.828 -16.734 -7.406 1 97.81 122 ILE A C 1
ATOM 945 O O . ILE A 1 122 ? 8.039 -16.375 -6.523 1 97.81 122 ILE A O 1
ATOM 949 N N . VAL A 1 123 ? 8.883 -17.969 -7.93 1 98.56 123 VAL A N 1
ATOM 950 C CA . VAL A 1 123 ? 7.988 -19 -7.426 1 98.56 123 VAL A CA 1
ATOM 951 C C . VAL A 1 123 ? 8.797 -20.234 -7.027 1 98.56 123 VAL A C 1
ATOM 953 O O . VAL A 1 123 ? 9.758 -20.594 -7.707 1 98.56 123 VAL A O 1
ATOM 956 N N . VAL A 1 124 ? 8.531 -20.734 -5.914 1 98.44 124 VAL A N 1
ATOM 957 C CA . VAL A 1 124 ? 9.031 -22.031 -5.461 1 98.44 124 VAL A CA 1
ATOM 958 C C . VAL A 1 124 ? 7.863 -23 -5.273 1 98.44 124 VAL A C 1
ATOM 960 O O . VAL A 1 124 ? 6.734 -22.578 -5 1 98.44 124 VAL A O 1
ATOM 963 N N . PHE A 1 125 ? 8.164 -24.312 -5.465 1 98.25 125 PHE A N 1
ATOM 964 C CA . PHE A 1 125 ? 7.098 -25.297 -5.387 1 98.25 125 PHE A CA 1
ATOM 965 C C . PHE A 1 125 ? 7.309 -26.234 -4.199 1 98.25 125 PHE A C 1
ATOM 967 O O . PHE A 1 125 ? 8.445 -26.609 -3.889 1 98.25 125 PHE A O 1
ATOM 974 N N . LYS A 1 126 ? 6.246 -26.578 -3.564 1 94.88 126 LYS A N 1
ATOM 975 C CA . LYS A 1 126 ? 6.309 -27.578 -2.5 1 94.88 126 LYS A CA 1
ATOM 976 C C . LYS A 1 126 ? 6.516 -28.969 -3.068 1 94.88 126 LYS A C 1
ATOM 978 O O . LYS A 1 126 ? 5.992 -29.297 -4.137 1 94.88 126 LYS A O 1
ATOM 983 N N . MET B 1 1 ? 7.652 -10.125 5.586 1 97.56 1 MET B N 1
ATOM 984 C CA . MET B 1 1 ? 6.223 -10.266 5.855 1 97.56 1 MET B CA 1
ATOM 985 C C . MET B 1 1 ? 5.637 -11.445 5.086 1 97.56 1 MET B C 1
ATOM 987 O O . MET B 1 1 ? 6.129 -11.797 4.012 1 97.56 1 MET B O 1
ATOM 991 N N . ASP B 1 2 ? 4.598 -11.992 5.703 1 98.62 2 ASP B N 1
ATOM 992 C CA . ASP B 1 2 ? 4.047 -13.203 5.105 1 98.62 2 ASP B CA 1
ATOM 993 C C . ASP B 1 2 ? 2.553 -13.047 4.824 1 98.62 2 ASP B C 1
ATOM 995 O O . ASP B 1 2 ? 1.824 -12.453 5.617 1 98.62 2 ASP B O 1
ATOM 999 N N . LEU B 1 3 ? 2.18 -13.562 3.717 1 98.75 3 LEU B N 1
ATOM 1000 C CA . LEU B 1 3 ? 0.766 -13.688 3.379 1 98.75 3 LEU B CA 1
ATOM 1001 C C . LEU B 1 3 ? 0.381 -15.148 3.188 1 98.75 3 LEU B C 1
ATOM 1003 O O . LEU B 1 3 ? 1.174 -15.945 2.676 1 98.75 3 LEU B O 1
ATOM 1007 N N . VAL B 1 4 ? -0.838 -15.453 3.555 1 98.31 4 VAL B N 1
ATOM 1008 C CA . VAL B 1 4 ? -1.332 -16.812 3.412 1 98.31 4 VAL B CA 1
ATOM 1009 C C . VAL B 1 4 ? -2.705 -16.797 2.746 1 98.31 4 VAL B C 1
ATOM 1011 O O . VAL B 1 4 ? -3.455 -15.828 2.873 1 98.31 4 VAL B O 1
ATOM 1014 N N . LYS B 1 5 ? -2.906 -17.875 2.061 1 97 5 LYS B N 1
ATOM 1015 C CA . LYS B 1 5 ? -4.18 -18.016 1.362 1 97 5 LYS B CA 1
ATOM 1016 C C . LYS B 1 5 ? -5.23 -18.656 2.262 1 97 5 LYS B C 1
ATOM 1018 O O . LYS B 1 5 ? -4.957 -19.672 2.914 1 97 5 LYS B O 1
ATOM 1023 N N . ASN B 1 6 ? -6.254 -18.094 2.363 1 94.81 6 ASN B N 1
ATOM 1024 C CA . ASN B 1 6 ? -7.461 -18.641 2.971 1 94.81 6 ASN B CA 1
ATOM 1025 C C . ASN B 1 6 ? -8.617 -18.688 1.979 1 94.81 6 ASN B C 1
ATOM 1027 O O . ASN B 1 6 ? -9.297 -17.688 1.767 1 94.81 6 ASN B O 1
ATOM 1031 N N . GLY B 1 7 ? -8.875 -19.938 1.464 1 90.88 7 GLY B N 1
ATOM 1032 C CA . GLY B 1 7 ? -9.75 -19.969 0.304 1 90.88 7 GLY B CA 1
ATOM 1033 C C . GLY B 1 7 ? -9.211 -19.188 -0.878 1 90.88 7 GLY B C 1
ATOM 1034 O O . GLY B 1 7 ? -8.078 -19.406 -1.309 1 90.88 7 GLY B O 1
ATOM 1035 N N . LYS B 1 8 ? -9.922 -18.203 -1.339 1 87.31 8 LYS B N 1
ATOM 1036 C CA . LYS B 1 8 ? -9.477 -17.406 -2.482 1 87.31 8 LYS B CA 1
ATOM 1037 C C . LYS B 1 8 ? -8.875 -16.078 -2.033 1 87.31 8 LYS B C 1
ATOM 1039 O O . LYS B 1 8 ? -8.508 -15.25 -2.863 1 87.31 8 LYS B O 1
ATOM 1044 N N . VAL B 1 9 ? -8.797 -15.977 -0.761 1 95.69 9 VAL B N 1
ATOM 1045 C CA . VAL B 1 9 ? -8.422 -14.672 -0.23 1 95.69 9 VAL B CA 1
ATOM 1046 C C . VAL B 1 9 ? -6.996 -14.727 0.319 1 95.69 9 VAL B C 1
ATOM 1048 O O . VAL B 1 9 ? -6.609 -15.711 0.953 1 95.69 9 VAL B O 1
ATOM 1051 N N . LEU B 1 10 ? -6.281 -13.664 0.092 1 98 10 LEU B N 1
ATOM 1052 C CA . LEU B 1 10 ? -4.965 -13.523 0.707 1 98 10 LEU B CA 1
ATOM 1053 C C . LEU B 1 10 ? -5.043 -12.695 1.983 1 98 10 LEU B C 1
ATOM 1055 O O . LEU B 1 10 ? -5.695 -11.648 2.008 1 98 10 LEU B O 1
ATOM 1059 N N . GLU B 1 11 ? -4.414 -13.195 2.998 1 98.25 11 GLU B N 1
ATOM 1060 C CA . GLU B 1 11 ? -4.367 -12.508 4.289 1 98.25 11 GLU B CA 1
ATOM 1061 C C . GLU B 1 11 ? -2.934 -12.172 4.684 1 98.25 11 GLU B C 1
ATOM 1063 O O . GLU B 1 11 ? -2.031 -13 4.535 1 98.25 11 GLU B O 1
ATOM 1068 N N . LEU B 1 12 ? -2.738 -10.945 5.105 1 98.31 12 LEU B N 1
ATOM 1069 C CA . LEU B 1 12 ? -1.463 -10.547 5.688 1 98.31 12 LEU B CA 1
ATOM 1070 C C . LEU B 1 12 ? -1.355 -11.008 7.137 1 98.31 12 LEU B C 1
ATOM 1072 O O . LEU B 1 12 ? -2.176 -10.633 7.973 1 98.31 12 LEU B O 1
ATOM 1076 N N . VAL B 1 13 ? -0.367 -11.812 7.43 1 97.94 13 VAL B N 1
ATOM 1077 C CA . VAL B 1 13 ? -0.223 -12.414 8.758 1 97.94 13 VAL B CA 1
ATOM 1078 C C . VAL B 1 13 ? 0.114 -11.328 9.773 1 97.94 13 VAL B C 1
ATOM 1080 O O . VAL B 1 13 ? 1.053 -10.555 9.586 1 97.94 13 VAL B O 1
ATOM 1083 N N . HIS B 1 14 ? -0.687 -11.273 10.781 1 95.56 14 HIS B N 1
ATOM 1084 C CA . HIS B 1 14 ? -0.521 -10.32 11.875 1 95.56 14 HIS B CA 1
ATOM 1085 C C . HIS B 1 14 ? -0.772 -10.984 13.227 1 95.56 14 HIS B C 1
ATOM 1087 O O . HIS B 1 14 ? -1.691 -11.797 13.367 1 95.56 14 HIS B O 1
ATOM 1093 N N . PRO B 1 15 ? 0.03 -10.688 14.266 1 92.19 15 PRO B N 1
ATOM 1094 C CA . PRO B 1 15 ? -0.098 -11.352 15.562 1 92.19 15 PRO B CA 1
ATOM 1095 C C . PRO B 1 15 ? -1.48 -11.164 16.188 1 92.19 15 PRO B C 1
ATOM 1097 O O . PRO B 1 15 ? -1.939 -12.023 16.953 1 92.19 15 PRO B O 1
ATOM 1100 N N . ASN B 1 16 ? -2.182 -10.07 15.93 1 91.31 16 ASN B N 1
ATOM 1101 C CA . ASN B 1 16 ? -3.479 -9.789 16.531 1 91.31 16 ASN B CA 1
ATOM 1102 C C . ASN B 1 16 ? -4.625 -10.172 15.602 1 91.31 16 ASN B C 1
ATOM 1104 O O . ASN B 1 16 ? -5.754 -9.703 15.766 1 91.31 16 ASN B O 1
ATOM 1108 N N . GLY B 1 17 ? -4.344 -10.961 14.617 1 93.31 17 GLY B N 1
ATOM 1109 C CA . GLY B 1 17 ? -5.312 -11.352 13.609 1 93.31 17 GLY B CA 1
ATOM 1110 C C . GLY B 1 17 ? -4.926 -10.914 12.211 1 93.31 17 GLY B C 1
ATOM 1111 O O . GLY B 1 17 ? -4.539 -9.758 12 1 93.31 17 GLY B O 1
ATOM 1112 N N . ASN B 1 18 ? -5.051 -11.805 11.375 1 96.19 18 ASN B N 1
ATOM 1113 C CA . ASN B 1 18 ? -4.633 -11.531 10.008 1 96.19 18 ASN B CA 1
ATOM 1114 C C . ASN B 1 18 ? -5.496 -10.453 9.359 1 96.19 18 ASN B C 1
ATOM 1116 O O . ASN B 1 18 ? -6.684 -10.344 9.656 1 96.19 18 ASN B O 1
ATOM 1120 N N . TRP B 1 19 ? -4.887 -9.664 8.547 1 97.06 19 TRP B N 1
ATOM 1121 C CA . TRP B 1 19 ? -5.598 -8.656 7.766 1 97.06 19 TRP B CA 1
ATOM 1122 C C . TRP B 1 19 ? -6.023 -9.219 6.414 1 97.06 19 TRP B C 1
ATOM 1124 O O . TRP B 1 19 ? -5.176 -9.617 5.609 1 97.06 19 TRP B O 1
ATOM 1134 N N . THR B 1 20 ? -7.27 -9.227 6.176 1 97.12 20 THR B N 1
ATOM 1135 C CA . THR B 1 20 ? -7.805 -9.766 4.93 1 97.12 20 THR B CA 1
ATOM 1136 C C . THR B 1 20 ? -7.68 -8.734 3.805 1 97.12 20 THR B C 1
ATOM 1138 O O . THR B 1 20 ? -8.258 -7.652 3.881 1 97.12 20 THR B O 1
ATOM 1141 N N . LEU B 1 21 ? -6.984 -9.07 2.771 1 97.12 21 LEU B N 1
ATOM 1142 C CA . LEU B 1 21 ? -6.676 -8.102 1.73 1 97.12 21 LEU B CA 1
ATOM 1143 C C . LEU B 1 21 ? -7.586 -8.289 0.522 1 97.12 21 LEU B C 1
ATOM 1145 O O . LEU B 1 21 ? -7.109 -8.531 -0.588 1 97.12 21 LEU B O 1
ATOM 1149 N N . ILE B 1 22 ? -8.828 -8.047 0.776 1 95.5 22 ILE B N 1
ATOM 1150 C CA . ILE B 1 22 ? -9.859 -8.062 -0.26 1 95.5 22 ILE B CA 1
ATOM 1151 C C . ILE B 1 22 ? -10.953 -7.051 0.083 1 95.5 22 ILE B C 1
ATOM 1153 O O . ILE B 1 22 ? -11.234 -6.805 1.258 1 95.5 22 ILE B O 1
ATOM 1157 N N . LYS B 1 23 ? -11.562 -6.504 -0.902 1 89.94 23 LYS B N 1
ATOM 1158 C CA . LYS B 1 23 ? -12.484 -5.383 -0.741 1 89.94 23 LYS B CA 1
ATOM 1159 C C . LYS B 1 23 ? -13.672 -5.773 0.136 1 89.94 23 LYS B C 1
ATOM 1161 O O . LYS B 1 23 ? -14.094 -5.004 1.004 1 89.94 23 LYS B O 1
ATOM 1166 N N . GLU B 1 24 ? -14.227 -6.93 -0.002 1 87.5 24 GLU B N 1
ATOM 1167 C CA . GLU B 1 24 ? -15.453 -7.348 0.656 1 87.5 24 GLU B CA 1
ATOM 1168 C C . GLU B 1 24 ? -15.242 -7.551 2.154 1 87.5 24 GLU B C 1
ATOM 1170 O O . GLU B 1 24 ? -16.156 -7.344 2.951 1 87.5 24 GLU B O 1
ATOM 1175 N N . GLU B 1 25 ? -14.125 -7.891 2.617 1 89.62 25 GLU B N 1
ATOM 1176 C CA . GLU B 1 25 ? -13.883 -8.273 4.004 1 89.62 25 GLU B CA 1
ATOM 1177 C C . GLU B 1 25 ? -12.797 -7.414 4.633 1 89.62 25 GLU B C 1
ATOM 1179 O O . GLU B 1 25 ? -12.664 -7.367 5.859 1 89.62 25 GLU B O 1
ATOM 1184 N N . GLY B 1 26 ? -12.156 -6.77 3.855 1 93.5 26 GLY B N 1
ATOM 1185 C CA . GLY B 1 26 ? -11.07 -5.891 4.238 1 93.5 26 GLY B CA 1
ATOM 1186 C C . GLY B 1 26 ? -10.852 -4.75 3.26 1 93.5 26 GLY B C 1
ATOM 1187 O O . GLY B 1 26 ? -11.766 -3.967 2.998 1 93.5 26 GLY B O 1
ATOM 1188 N N . PHE B 1 27 ? -9.633 -4.672 2.777 1 97.5 27 PHE B N 1
ATOM 1189 C CA . PHE B 1 27 ? -9.234 -3.709 1.754 1 97.5 27 PHE B CA 1
ATOM 1190 C C . PHE B 1 27 ? -8.461 -4.395 0.635 1 97.5 27 PHE B C 1
ATOM 1192 O O . PHE B 1 27 ? -7.621 -5.258 0.894 1 97.5 27 PHE B O 1
ATOM 1199 N N . SER B 1 28 ? -8.852 -4.105 -0.574 1 97.88 28 SER B N 1
ATOM 1200 C CA . SER B 1 28 ? -8.102 -4.625 -1.713 1 97.88 28 SER B CA 1
ATOM 1201 C C . SER B 1 28 ? -6.668 -4.098 -1.716 1 97.88 28 SER B C 1
ATOM 1203 O O . SER B 1 28 ? -6.359 -3.119 -1.031 1 97.88 28 SER B O 1
ATOM 1205 N N . PRO B 1 29 ? -5.828 -4.758 -2.48 1 98.44 29 PRO B N 1
ATOM 1206 C CA . PRO B 1 29 ? -4.449 -4.273 -2.572 1 98.44 29 PRO B CA 1
ATOM 1207 C C . PRO B 1 29 ? -4.363 -2.812 -3.006 1 98.44 29 PRO B C 1
ATOM 1209 O O . PRO B 1 29 ? -3.557 -2.051 -2.467 1 98.44 29 PRO B O 1
ATOM 1212 N N . VAL B 1 30 ? -5.195 -2.383 -3.904 1 98.62 30 VAL B N 1
ATOM 1213 C CA . VAL B 1 30 ? -5.219 -0.994 -4.352 1 98.62 30 VAL B CA 1
ATOM 1214 C C . VAL B 1 30 ? -5.633 -0.086 -3.193 1 98.62 30 VAL B C 1
ATOM 1216 O O . VAL B 1 30 ? -4.98 0.926 -2.926 1 98.62 30 VAL B O 1
ATOM 1219 N N . GLN B 1 31 ? -6.68 -0.469 -2.504 1 98.56 31 GLN B N 1
ATOM 1220 C CA . GLN B 1 31 ? -7.156 0.314 -1.367 1 98.56 31 GLN B CA 1
ATOM 1221 C C . GLN B 1 31 ? -6.09 0.405 -0.279 1 98.56 31 GLN B C 1
ATOM 1223 O O . GLN B 1 31 ? -5.906 1.459 0.333 1 98.56 31 GLN B O 1
ATOM 1228 N N . ILE B 1 32 ? -5.379 -0.658 -0.064 1 98.31 32 ILE B N 1
ATOM 1229 C CA . ILE B 1 32 ? -4.305 -0.694 0.924 1 98.31 32 ILE B CA 1
ATOM 1230 C C . ILE B 1 32 ? -3.189 0.262 0.509 1 98.31 32 ILE B C 1
ATOM 1232 O O . ILE B 1 32 ? -2.613 0.956 1.35 1 98.31 32 ILE B O 1
ATOM 1236 N N . THR B 1 33 ? -2.871 0.275 -0.686 1 98.81 33 THR B N 1
ATOM 1237 C CA . THR B 1 33 ? -1.853 1.188 -1.194 1 98.81 33 THR B CA 1
ATOM 1238 C C . THR B 1 33 ? -2.264 2.639 -0.966 1 98.81 33 THR B C 1
ATOM 1240 O O . THR B 1 33 ? -1.471 3.445 -0.476 1 98.81 33 THR B O 1
ATOM 1243 N N . VAL B 1 34 ? -3.508 2.961 -1.265 1 98.88 34 VAL B N 1
ATOM 1244 C CA . VAL B 1 34 ? -4.035 4.309 -1.082 1 98.88 34 VAL B CA 1
ATOM 1245 C C . VAL B 1 34 ? -4.02 4.676 0.401 1 98.88 34 VAL B C 1
ATOM 1247 O O . VAL B 1 34 ? -3.625 5.785 0.769 1 98.88 34 VAL B O 1
ATOM 1250 N N . ALA B 1 35 ? -4.414 3.723 1.219 1 98.62 35 ALA B N 1
ATOM 1251 C CA . ALA B 1 35 ? -4.379 3.939 2.662 1 98.62 35 ALA B CA 1
ATOM 1252 C C . ALA B 1 35 ? -2.953 4.184 3.146 1 98.62 35 ALA B C 1
ATOM 1254 O O . ALA B 1 35 ? -2.727 4.996 4.047 1 98.62 35 ALA B O 1
ATOM 1255 N N . ALA B 1 36 ? -2.002 3.439 2.609 1 98.75 36 ALA B N 1
ATOM 1256 C CA . ALA B 1 36 ? -0.593 3.609 2.957 1 98.75 36 ALA B CA 1
ATOM 1257 C C . ALA B 1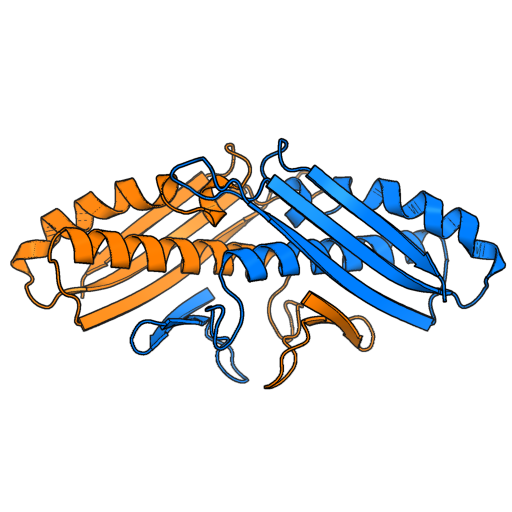 36 ? -0.109 5.016 2.615 1 98.75 36 ALA B C 1
ATOM 1259 O O . ALA B 1 36 ? 0.6 5.645 3.404 1 98.75 36 ALA B O 1
ATOM 1260 N N . VAL B 1 37 ? -0.501 5.547 1.465 1 98.81 37 VAL B N 1
ATOM 1261 C CA . VAL B 1 37 ? -0.163 6.914 1.081 1 98.81 37 VAL B CA 1
ATOM 1262 C C . VAL B 1 37 ? -0.734 7.891 2.104 1 98.81 37 VAL B C 1
ATOM 1264 O O . VAL B 1 37 ? -0.028 8.781 2.58 1 98.81 37 VAL B O 1
ATOM 1267 N N . ALA B 1 38 ? -1.992 7.719 2.414 1 98.88 38 ALA B N 1
ATOM 1268 C CA . ALA B 1 38 ? -2.666 8.617 3.35 1 98.88 38 ALA B CA 1
ATOM 1269 C C . ALA B 1 38 ? -1.972 8.609 4.711 1 98.88 38 ALA B C 1
ATOM 1271 O O . ALA B 1 38 ? -1.738 9.664 5.301 1 98.88 38 ALA B O 1
ATOM 1272 N N . ALA B 1 39 ? -1.65 7.438 5.176 1 98.69 39 ALA B N 1
ATOM 1273 C CA . ALA B 1 39 ? -0.985 7.312 6.469 1 98.69 39 ALA B CA 1
ATOM 1274 C C . ALA B 1 39 ? 0.397 7.957 6.441 1 98.69 39 ALA B C 1
ATOM 1276 O O . ALA B 1 39 ? 0.764 8.695 7.359 1 98.69 39 ALA B O 1
ATOM 1277 N N . CYS B 1 40 ? 1.177 7.629 5.434 1 98.69 40 CYS B N 1
ATOM 1278 C CA . CYS B 1 40 ? 2.51 8.203 5.293 1 98.69 40 CYS B CA 1
ATOM 1279 C C . CYS B 1 40 ? 2.447 9.727 5.25 1 98.69 40 CYS B C 1
ATOM 1281 O O . CYS B 1 40 ? 3.203 10.398 5.949 1 98.69 40 CYS B O 1
ATOM 1283 N N . SER B 1 41 ? 1.542 10.234 4.395 1 98.62 41 SER B N 1
ATOM 1284 C CA . SER B 1 41 ? 1.332 11.672 4.316 1 98.62 41 SER B CA 1
ATOM 1285 C C . SER B 1 41 ? 0.953 12.258 5.676 1 98.62 41 SER B C 1
ATOM 1287 O O . SER B 1 41 ? 1.402 13.344 6.039 1 98.62 41 SER B O 1
ATOM 1289 N N . GLY B 1 42 ? 0.074 11.555 6.34 1 98.5 42 GLY B N 1
ATOM 1290 C CA . GLY B 1 42 ? -0.328 11.992 7.668 1 98.5 42 GLY B CA 1
ATOM 1291 C C . GLY B 1 42 ? 0.833 12.094 8.641 1 98.5 42 GLY B C 1
ATOM 1292 O O . GLY B 1 42 ? 0.957 13.086 9.359 1 98.5 42 GLY B O 1
ATOM 1293 N N . TYR B 1 43 ? 1.676 11.094 8.672 1 98.31 43 TYR B N 1
ATOM 1294 C CA . TYR B 1 43 ? 2.85 11.117 9.539 1 98.31 43 TYR B CA 1
ATOM 1295 C C . TYR B 1 43 ? 3.795 12.242 9.141 1 98.31 43 TYR B C 1
ATOM 1297 O O . TYR B 1 43 ? 4.344 12.938 10.008 1 98.31 43 TYR B O 1
ATOM 1305 N N . VAL B 1 44 ? 4.004 12.414 7.898 1 98.25 44 VAL B N 1
ATOM 1306 C CA . VAL B 1 44 ? 4.871 13.477 7.406 1 98.25 44 VAL B CA 1
ATOM 1307 C C . VAL B 1 44 ? 4.309 14.836 7.836 1 98.25 44 VAL B C 1
ATOM 1309 O O . VAL B 1 44 ? 5.043 15.68 8.352 1 98.25 44 VAL B O 1
ATOM 1312 N N . TYR B 1 45 ? 3.01 15 7.645 1 98.62 45 TYR B N 1
ATOM 1313 C CA . TYR B 1 45 ? 2.379 16.266 8.008 1 98.62 45 TYR B CA 1
ATOM 1314 C C . TYR B 1 45 ? 2.533 16.547 9.492 1 98.62 45 TYR B C 1
ATOM 1316 O O . TYR B 1 45 ? 2.895 17.656 9.891 1 98.62 45 TYR B O 1
ATOM 1324 N N . GLN B 1 46 ? 2.324 15.57 10.266 1 97.88 46 GLN B N 1
ATOM 1325 C CA . GLN B 1 46 ? 2.488 15.719 11.711 1 97.88 46 GLN B CA 1
ATOM 1326 C C . GLN B 1 46 ? 3.914 16.125 12.062 1 97.88 46 GLN B C 1
ATOM 1328 O O . GLN B 1 46 ? 4.121 17.016 12.891 1 97.88 46 GLN B O 1
ATOM 1333 N N . THR B 1 47 ? 4.84 15.484 11.492 1 97.69 47 THR B N 1
ATOM 1334 C CA . THR B 1 47 ? 6.246 15.773 11.75 1 97.69 47 THR B CA 1
ATOM 1335 C C . THR B 1 47 ? 6.586 17.203 11.359 1 97.69 47 THR B C 1
ATOM 1337 O O . THR B 1 47 ? 7.277 17.906 12.094 1 97.69 47 THR B O 1
ATOM 1340 N N . LEU B 1 48 ? 6.094 17.609 10.18 1 98.12 48 LEU B N 1
ATOM 1341 C CA . LEU B 1 48 ? 6.344 18.969 9.695 1 98.12 48 LEU B CA 1
ATOM 1342 C C . LEU B 1 48 ? 5.727 20 10.625 1 98.12 48 LEU B C 1
ATOM 1344 O O . LEU B 1 48 ? 6.34 21.031 10.906 1 98.12 48 LEU B O 1
ATOM 1348 N N . LEU B 1 49 ? 4.52 19.75 11.109 1 98 49 LEU B N 1
ATOM 1349 C CA . LEU B 1 49 ? 3.877 20.656 12.047 1 98 49 LEU B CA 1
ATOM 1350 C C . LEU B 1 49 ? 4.676 20.75 13.344 1 98 49 LEU B C 1
ATOM 1352 O O . LEU B 1 49 ? 4.859 21.828 13.891 1 98 49 LEU B O 1
ATOM 1356 N N . GLU B 1 50 ? 5.129 19.641 13.758 1 97.25 50 GLU B N 1
ATOM 1357 C CA . GLU B 1 50 ? 5.941 19.594 14.977 1 97.25 50 GLU B CA 1
ATOM 1358 C C . GLU B 1 50 ? 7.215 20.422 14.812 1 97.25 50 GLU B C 1
ATOM 1360 O O . GLU B 1 50 ? 7.594 21.172 15.711 1 97.25 50 GLU B O 1
ATOM 1365 N N . LYS B 1 51 ? 7.848 20.281 13.711 1 97.5 51 LYS B N 1
ATOM 1366 C CA . LYS B 1 51 ? 9.07 21.016 13.422 1 97.5 51 LYS B CA 1
ATOM 1367 C C . LYS B 1 51 ? 8.812 22.531 13.422 1 97.5 51 LYS B C 1
ATOM 1369 O O . LYS B 1 51 ? 9.703 23.312 13.742 1 97.5 51 LYS B O 1
ATOM 1374 N N . LYS B 1 52 ? 7.598 22.922 13.141 1 97.44 52 LYS B N 1
ATOM 1375 C CA . LYS B 1 52 ? 7.203 24.328 13.094 1 97.44 52 LYS B CA 1
ATOM 1376 C C . LYS B 1 52 ? 6.559 24.75 14.406 1 97.44 52 LYS B C 1
ATOM 1378 O O . LYS B 1 52 ? 6.02 25.859 14.5 1 97.44 52 LYS B O 1
ATOM 1383 N N . ARG B 1 53 ? 6.496 23.844 15.344 1 97.56 53 ARG B N 1
ATOM 1384 C CA . ARG B 1 53 ? 5.969 24.094 16.688 1 97.56 53 ARG B CA 1
ATOM 1385 C C . ARG B 1 53 ? 4.477 24.406 16.641 1 97.56 53 ARG B C 1
ATOM 1387 O O . ARG B 1 53 ? 4.008 25.312 17.312 1 97.56 53 ARG B O 1
ATOM 1394 N N . ILE B 1 54 ? 3.859 23.75 15.781 1 97.94 54 ILE B N 1
ATOM 1395 C CA . ILE B 1 54 ? 2.404 23.828 15.688 1 97.94 54 ILE B CA 1
ATOM 1396 C C . ILE B 1 54 ? 1.774 22.609 16.344 1 97.94 54 ILE B C 1
ATOM 1398 O O . ILE B 1 54 ? 1.852 21.5 15.797 1 97.94 54 ILE B O 1
ATOM 1402 N N . ASP B 1 55 ? 1.086 22.859 17.406 1 97.25 55 ASP B N 1
ATOM 1403 C CA . ASP B 1 55 ? 0.468 21.766 18.141 1 97.25 55 ASP B CA 1
ATOM 1404 C C . ASP B 1 55 ? -0.951 21.5 17.641 1 97.25 55 ASP B C 1
ATOM 1406 O O . ASP B 1 55 ? -1.683 22.438 17.312 1 97.25 55 ASP B O 1
ATOM 1410 N N . ILE B 1 56 ? -1.275 20.188 17.672 1 97.5 56 ILE B N 1
ATOM 1411 C CA . ILE B 1 56 ? -2.615 19.828 17.219 1 97.5 56 ILE B CA 1
ATOM 1412 C C . ILE B 1 56 ? -3.299 18.969 18.297 1 97.5 56 ILE B C 1
ATOM 1414 O O . ILE B 1 56 ? -2.635 18.234 19.031 1 97.5 56 ILE B O 1
ATOM 1418 N N . ASN B 1 57 ? -4.613 19.141 18.375 1 96.94 57 ASN B N 1
ATOM 1419 C CA . ASN B 1 57 ? -5.43 18.312 19.266 1 96.94 57 ASN B CA 1
ATOM 1420 C C . ASN B 1 57 ? -5.785 16.984 18.609 1 96.94 57 ASN B C 1
ATOM 1422 O O . ASN B 1 57 ? -5.941 15.969 19.297 1 96.94 57 ASN B O 1
ATOM 1426 N N . ASP B 1 58 ? -5.977 17.109 17.297 1 97.44 58 ASP B N 1
ATOM 1427 C CA . ASP B 1 58 ? -6.465 15.922 16.594 1 97.44 58 ASP B CA 1
ATOM 1428 C C . ASP B 1 58 ? -6.16 16.016 15.094 1 97.44 58 ASP B C 1
ATOM 1430 O O . ASP B 1 58 ? -5.984 17.109 14.555 1 97.44 58 ASP B O 1
ATOM 1434 N N . LEU B 1 59 ? -6.102 14.859 14.555 1 98.06 59 LEU B N 1
ATOM 1435 C CA . LEU B 1 59 ? -5.934 14.695 13.117 1 98.06 59 LEU B CA 1
ATOM 1436 C C . LEU B 1 59 ? -6.715 13.492 12.609 1 98.06 59 LEU B C 1
ATOM 1438 O O . LEU B 1 59 ? -6.605 12.398 13.164 1 98.06 59 LEU B O 1
ATOM 1442 N N . SER B 1 60 ? -7.535 13.672 11.672 1 98.69 60 SER B N 1
ATOM 1443 C CA . SER B 1 60 ? -8.164 12.586 10.922 1 98.69 60 SER B CA 1
ATOM 1444 C C . SER B 1 60 ? -7.961 12.766 9.422 1 98.69 60 SER B C 1
ATOM 1446 O O . SER B 1 60 ? -7.68 13.867 8.953 1 98.69 60 SER B O 1
ATOM 1448 N N . ILE B 1 61 ? -8.047 11.703 8.719 1 98.88 61 ILE B N 1
ATOM 1449 C CA . ILE B 1 61 ? -7.762 11.727 7.289 1 98.88 61 ILE B CA 1
ATOM 1450 C C . ILE B 1 61 ? -8.867 11 6.527 1 98.88 61 ILE B C 1
ATOM 1452 O O . ILE B 1 61 ? -9.32 9.93 6.949 1 98.88 61 ILE B O 1
ATOM 1456 N N . HIS B 1 62 ? -9.359 11.578 5.488 1 98.88 62 HIS B N 1
ATOM 1457 C CA . HIS B 1 62 ? -10.156 10.898 4.473 1 98.88 62 HIS B CA 1
ATOM 1458 C C . HIS B 1 62 ? -9.391 10.781 3.16 1 98.88 62 HIS B C 1
ATOM 1460 O O . HIS B 1 62 ? -8.727 11.727 2.729 1 98.88 62 HIS B O 1
ATOM 1466 N N . THR B 1 63 ? -9.484 9.625 2.555 1 98.88 63 THR B N 1
ATOM 1467 C CA . THR B 1 63 ? -8.797 9.453 1.281 1 98.88 63 THR B CA 1
ATOM 1468 C C . THR B 1 63 ? -9.664 8.688 0.294 1 98.88 63 THR B C 1
ATOM 1470 O O . THR B 1 63 ? -10.484 7.855 0.696 1 98.88 63 THR B O 1
ATOM 1473 N N . ASP B 1 64 ? -9.516 9.016 -0.933 1 98.75 64 ASP B N 1
ATOM 1474 C CA . ASP B 1 64 ? -10.125 8.32 -2.061 1 98.75 64 ASP B CA 1
ATOM 1475 C C . ASP B 1 64 ? -9.18 8.266 -3.256 1 98.75 64 ASP B C 1
ATOM 1477 O O . ASP B 1 64 ? -8.047 8.742 -3.174 1 98.75 64 ASP B O 1
ATOM 1481 N N . TYR B 1 65 ? -9.664 7.523 -4.348 1 98.81 65 TYR B N 1
ATOM 1482 C CA . TYR B 1 65 ? -8.734 7.301 -5.453 1 98.81 65 TYR B CA 1
ATOM 1483 C C . TYR B 1 65 ? -9.484 7.023 -6.75 1 98.81 65 TYR B C 1
ATOM 1485 O O . TYR B 1 65 ? -10.695 6.805 -6.738 1 98.81 65 TYR B O 1
ATOM 1493 N N . GLU B 1 66 ? -8.781 7.168 -7.797 1 98.75 66 GLU B N 1
ATOM 1494 C CA . GLU B 1 66 ? -9.234 6.773 -9.125 1 98.75 66 GLU B CA 1
ATOM 1495 C C . GLU B 1 66 ? -8.227 5.844 -9.797 1 98.75 66 GLU B C 1
ATOM 1497 O O . GLU B 1 66 ? -7.027 5.91 -9.516 1 98.75 66 GLU B O 1
ATOM 1502 N N . GLN B 1 67 ? -8.703 4.984 -10.656 1 98.5 67 GLN B N 1
ATOM 1503 C CA . GLN B 1 67 ? -7.891 4.086 -11.469 1 98.5 67 GLN B CA 1
ATOM 1504 C C . GLN B 1 67 ? -8.203 4.25 -12.953 1 98.5 67 GLN B C 1
ATOM 1506 O O . GLN B 1 67 ? -9.289 4.719 -13.312 1 98.5 67 GLN B O 1
ATOM 1511 N N . ASP B 1 68 ? -7.203 3.904 -13.703 1 97.56 68 ASP B N 1
ATOM 1512 C CA . ASP B 1 68 ? -7.422 3.881 -15.141 1 97.56 68 ASP B CA 1
ATOM 1513 C C . ASP B 1 68 ? -8.344 2.73 -15.539 1 97.56 68 ASP B C 1
ATOM 1515 O O . ASP B 1 68 ? -7.934 1.569 -15.539 1 97.56 68 ASP B O 1
ATOM 1519 N N . GLN B 1 69 ? -9.555 3.035 -16 1 95.62 69 GLN B N 1
ATOM 1520 C CA . GLN B 1 69 ? -10.531 1.998 -16.312 1 95.62 69 GLN B CA 1
ATOM 1521 C C . GLN B 1 69 ? -10.469 1.611 -17.781 1 95.62 69 GLN B C 1
ATOM 1523 O O . GLN B 1 69 ? -11.102 0.641 -18.203 1 95.62 69 GLN B O 1
ATOM 1528 N N . GLU B 1 70 ? -9.742 2.322 -18.516 1 95.62 70 GLU B N 1
ATOM 1529 C CA . GLU B 1 70 ? -9.711 2.125 -19.969 1 95.62 70 GLU B CA 1
ATOM 1530 C C . GLU B 1 70 ? -8.594 1.165 -20.359 1 95.62 70 GLU B C 1
ATOM 1532 O O . GLU B 1 70 ? -8.68 0.494 -21.391 1 95.62 70 GLU B O 1
ATOM 1537 N N . SER B 1 71 ? -7.574 1.108 -19.562 1 93.62 71 SER B N 1
ATOM 1538 C CA . SER B 1 71 ? -6.449 0.227 -19.859 1 93.62 71 SER B CA 1
ATOM 1539 C C . SER B 1 71 ? -6.699 -1.184 -19.344 1 93.62 71 SER B C 1
ATOM 1541 O O . SER B 1 71 ? -7.605 -1.401 -18.531 1 93.62 71 SER B O 1
ATOM 1543 N N . ALA B 1 72 ? -5.988 -2.164 -19.828 1 93.88 72 ALA B N 1
ATOM 1544 C CA . ALA B 1 72 ? -6.082 -3.557 -19.391 1 93.88 72 ALA B CA 1
ATOM 1545 C C . ALA B 1 72 ? -5.699 -3.703 -17.922 1 93.88 72 ALA B C 1
ATOM 1547 O O . ALA B 1 72 ? -6.273 -4.527 -17.203 1 93.88 72 ALA B O 1
ATOM 1548 N N . VAL B 1 73 ? -4.777 -2.977 -17.516 1 95.88 73 VAL B N 1
ATOM 1549 C CA . VAL B 1 73 ? -4.367 -2.945 -16.125 1 95.88 73 VAL B CA 1
ATOM 1550 C C . VAL B 1 73 ? -4.84 -1.646 -15.477 1 95.88 73 VAL B C 1
ATOM 1552 O O . VAL B 1 73 ? -4.492 -0.555 -15.93 1 95.88 73 VAL B O 1
ATOM 1555 N N . HIS B 1 74 ? -5.566 -1.799 -14.445 1 97.44 74 HIS B N 1
ATOM 1556 C CA . HIS B 1 74 ? -6.191 -0.647 -13.805 1 97.44 74 HIS B CA 1
ATOM 1557 C C . HIS B 1 74 ? -5.242 0.007 -12.805 1 97.44 74 HIS B C 1
ATOM 1559 O O . HIS B 1 74 ? -5.449 -0.085 -11.594 1 97.44 74 HIS B O 1
ATOM 1565 N N . VAL B 1 75 ? -4.344 0.769 -13.281 1 98.19 75 VAL B N 1
ATOM 1566 C CA . VAL B 1 75 ? -3.336 1.427 -12.453 1 98.19 75 VAL B CA 1
ATOM 1567 C C . VAL B 1 75 ? -3.961 2.619 -11.734 1 98.19 75 VAL B C 1
ATOM 1569 O O . VAL B 1 75 ? -4.945 3.191 -12.211 1 98.19 75 VAL B O 1
ATOM 1572 N N . LEU B 1 76 ? -3.43 2.963 -10.609 1 98.75 76 LEU B N 1
ATOM 1573 C CA . LEU B 1 76 ? -3.82 4.172 -9.898 1 98.75 76 LEU B CA 1
ATOM 1574 C C . LEU B 1 76 ? -3.502 5.418 -10.719 1 98.75 76 LEU B C 1
ATOM 1576 O O . LEU B 1 76 ? -2.424 5.52 -11.305 1 98.75 76 LEU B O 1
ATOM 1580 N N . THR B 1 77 ? -4.441 6.383 -10.758 1 98.81 77 THR B N 1
ATOM 1581 C CA . THR B 1 77 ? -4.199 7.602 -11.523 1 98.81 77 THR B CA 1
ATOM 1582 C C . THR B 1 77 ? -4.289 8.828 -10.625 1 98.81 77 THR B C 1
ATOM 1584 O O . THR B 1 77 ? -3.701 9.867 -10.922 1 98.81 77 THR B O 1
ATOM 1587 N N . LYS B 1 78 ? -5.039 8.68 -9.617 1 98.88 78 LYS B N 1
ATOM 1588 C CA . LYS B 1 78 ? -5.254 9.82 -8.734 1 98.88 78 LYS B CA 1
ATOM 1589 C C . LYS B 1 78 ? -5.508 9.367 -7.297 1 98.88 78 LYS B C 1
ATOM 1591 O O . LYS B 1 78 ? -6.199 8.367 -7.07 1 98.88 78 LYS B O 1
ATOM 1596 N N . ILE B 1 79 ? -4.961 10.062 -6.312 1 98.88 79 ILE B N 1
ATOM 1597 C CA . ILE B 1 79 ? -5.215 9.875 -4.891 1 98.88 79 ILE B CA 1
ATOM 1598 C C . ILE B 1 79 ? -5.504 11.219 -4.23 1 98.88 79 ILE B C 1
ATOM 1600 O O . ILE B 1 79 ? -4.766 12.188 -4.43 1 98.88 79 ILE B O 1
ATOM 1604 N N . ASN B 1 80 ? -6.547 11.289 -3.533 1 98.88 80 ASN B N 1
ATOM 1605 C CA . ASN B 1 80 ? -6.875 12.477 -2.754 1 98.88 80 ASN B CA 1
ATOM 1606 C C . ASN B 1 80 ? -6.766 12.211 -1.255 1 98.88 80 ASN B C 1
ATOM 1608 O O . ASN B 1 80 ? -7.324 11.234 -0.75 1 98.88 80 ASN B O 1
ATOM 1612 N N . VAL B 1 81 ? -6.09 13.047 -0.626 1 98.88 81 VAL B N 1
ATOM 1613 C CA . VAL B 1 81 ? -5.906 12.961 0.818 1 98.88 81 VAL B CA 1
ATOM 1614 C C . VAL B 1 81 ? -6.379 14.25 1.48 1 98.88 81 VAL B C 1
ATOM 1616 O O . VAL B 1 81 ? -5.828 15.32 1.226 1 98.88 81 VAL B O 1
ATOM 1619 N N . THR B 1 82 ? -7.352 14.125 2.324 1 98.88 82 THR B N 1
ATOM 1620 C CA . THR B 1 82 ? -7.867 15.273 3.062 1 98.88 82 THR B CA 1
ATOM 1621 C C . THR B 1 82 ? -7.566 15.141 4.551 1 98.88 82 THR B C 1
ATOM 1623 O O . THR B 1 82 ? -8.086 14.242 5.219 1 98.88 82 THR B O 1
ATOM 1626 N N . PHE B 1 83 ? -6.828 16.047 5.012 1 98.88 83 PHE B N 1
ATOM 1627 C CA . PHE B 1 83 ? -6.531 16.141 6.438 1 98.88 83 PHE B CA 1
ATOM 1628 C C . PHE B 1 83 ? -7.566 17 7.152 1 98.88 83 PHE B C 1
ATOM 1630 O O . PHE B 1 83 ? -7.863 18.125 6.711 1 98.88 83 PHE B O 1
ATOM 1637 N N . THR B 1 84 ? -8.117 16.516 8.18 1 98.88 84 THR B N 1
ATOM 1638 C CA . THR B 1 84 ? -8.891 17.328 9.109 1 98.88 84 THR B CA 1
ATOM 1639 C C . THR B 1 84 ? -8.133 17.531 10.422 1 98.88 84 THR B C 1
ATOM 1641 O O . THR B 1 84 ? -7.914 16.562 11.164 1 98.88 84 THR B O 1
ATOM 1644 N N . VAL B 1 85 ? -7.828 18.781 10.719 1 98.44 85 VAL B N 1
ATOM 1645 C CA . VAL B 1 85 ? -6.926 19.062 11.828 1 98.44 85 VAL B CA 1
ATOM 1646 C C . VAL B 1 85 ? -7.613 19.969 12.852 1 98.44 85 VAL B C 1
ATOM 1648 O O . VAL B 1 85 ? -8.312 20.906 12.477 1 98.44 85 VAL B O 1
ATOM 1651 N N . ASP B 1 86 ? -7.492 19.641 14.07 1 98.38 86 ASP B N 1
ATOM 1652 C CA . ASP B 1 86 ? -7.84 20.516 15.188 1 98.38 86 ASP B CA 1
ATOM 1653 C C . ASP B 1 86 ? -6.594 21.141 15.805 1 98.38 86 ASP B C 1
ATOM 1655 O O . ASP B 1 86 ? -5.863 20.469 16.547 1 98.38 86 ASP B O 1
ATOM 1659 N N . LEU B 1 87 ? -6.426 22.391 15.547 1 98.12 87 LEU B N 1
ATOM 1660 C CA . LEU B 1 87 ? -5.25 23.094 16.031 1 98.12 87 LEU B CA 1
ATOM 1661 C C . LEU B 1 87 ? -5.449 23.547 17.484 1 98.12 87 LEU B C 1
ATOM 1663 O O . LEU B 1 87 ? -6.543 23.984 17.844 1 98.12 87 LEU B O 1
ATOM 1667 N N . VAL B 1 88 ? -4.445 23.453 18.234 1 97.94 88 VAL B N 1
ATOM 1668 C CA . VAL B 1 88 ? -4.512 23.984 19.594 1 97.94 88 VAL B CA 1
ATOM 1669 C C . VAL B 1 88 ? -4.648 25.5 19.547 1 97.94 88 VAL B C 1
ATOM 1671 O O . VAL B 1 88 ? -5.477 26.078 20.266 1 97.94 88 VAL B O 1
ATOM 1674 N N . ASP B 1 89 ? -3.805 26.141 18.766 1 98.06 89 ASP B N 1
ATOM 1675 C CA . ASP B 1 89 ? -3.836 27.578 18.531 1 98.06 89 ASP B CA 1
ATOM 1676 C C . ASP B 1 89 ? -4.262 27.875 17.094 1 98.06 89 ASP B C 1
ATOM 1678 O O . ASP B 1 89 ? -3.477 27.719 16.156 1 98.06 89 ASP B O 1
ATOM 1682 N N . LYS B 1 90 ? -5.418 28.422 16.953 1 96.75 90 LYS B N 1
ATOM 1683 C CA . LYS B 1 90 ? -6.031 28.641 15.648 1 96.75 90 LYS B CA 1
ATOM 1684 C C . LYS B 1 90 ? -5.277 29.719 14.867 1 96.75 90 LYS B C 1
ATOM 1686 O O . LYS B 1 90 ? -5.438 29.828 13.648 1 96.75 90 LYS B O 1
ATOM 1691 N N . SER B 1 91 ? -4.484 30.453 15.531 1 97.5 91 SER B N 1
ATOM 1692 C CA . SER B 1 91 ? -3.721 31.484 14.836 1 97.5 91 SER B CA 1
ATOM 1693 C C . SER B 1 91 ? -2.67 30.875 13.914 1 97.5 91 SER B C 1
ATOM 1695 O O . SER B 1 91 ? -2.115 31.562 13.055 1 97.5 91 SER B O 1
ATOM 1697 N N . ASN B 1 92 ? -2.451 29.562 14.062 1 97.88 92 ASN B N 1
ATOM 1698 C CA . ASN B 1 92 ? -1.459 28.875 13.25 1 97.88 92 ASN B CA 1
ATOM 1699 C C . ASN B 1 92 ? -2.072 28.312 11.977 1 97.88 92 ASN B C 1
ATOM 1701 O O . ASN B 1 92 ? -1.399 27.609 11.211 1 97.88 92 ASN B O 1
ATOM 1705 N N . GLN B 1 93 ? -3.336 28.578 11.703 1 97.75 93 GLN B N 1
ATOM 1706 C CA . GLN B 1 93 ? -4.055 27.969 10.594 1 97.75 93 GLN B CA 1
ATOM 1707 C C . GLN B 1 93 ? -3.348 28.219 9.266 1 97.75 93 GLN B C 1
ATOM 1709 O O . GLN B 1 93 ? -3.145 27.297 8.477 1 97.75 93 GLN B O 1
ATOM 1714 N N . ALA B 1 94 ? -2.977 29.484 9.055 1 97.56 94 ALA B N 1
ATOM 1715 C CA . ALA B 1 94 ? -2.328 29.828 7.793 1 97.56 94 ALA B CA 1
ATOM 1716 C C . ALA B 1 94 ? -1.013 29.078 7.625 1 97.56 94 ALA B C 1
ATOM 1718 O O . ALA B 1 94 ? -0.718 28.562 6.543 1 97.56 94 ALA B O 1
ATOM 1719 N N . LYS B 1 95 ? -0.241 29.062 8.648 1 97.44 95 LYS B N 1
ATOM 1720 C CA . LYS B 1 95 ? 1.037 28.344 8.617 1 97.44 95 LYS B CA 1
ATOM 1721 C C . LYS B 1 95 ? 0.834 26.859 8.391 1 97.44 95 LYS B C 1
ATOM 1723 O O . LYS B 1 95 ? 1.567 26.234 7.613 1 97.44 95 LYS B O 1
ATOM 1728 N N . ALA B 1 96 ? -0.107 26.266 9.078 1 98.12 96 ALA B N 1
ATOM 1729 C CA . ALA B 1 96 ? -0.417 24.859 8.922 1 98.12 96 ALA B CA 1
ATOM 1730 C C . ALA B 1 96 ? -0.866 24.547 7.5 1 98.12 96 ALA B C 1
ATOM 1732 O O . ALA B 1 96 ? -0.485 23.516 6.934 1 98.12 96 ALA B O 1
ATOM 1733 N N . GLU B 1 97 ? -1.689 25.406 6.949 1 98.06 97 GLU B N 1
ATOM 1734 C CA . GLU B 1 97 ? -2.188 25.219 5.59 1 98.06 97 GLU B CA 1
ATOM 1735 C C . GLU B 1 97 ? -1.047 25.234 4.578 1 98.06 97 GLU B C 1
ATOM 1737 O O . GLU B 1 97 ? -1.013 24.422 3.658 1 98.06 97 GLU B O 1
ATOM 1742 N N . LYS B 1 98 ? -0.124 26.094 4.777 1 97.06 98 LYS B N 1
ATOM 1743 C CA . LYS B 1 98 ? 1.004 26.234 3.861 1 97.06 98 LYS B CA 1
ATOM 1744 C C . LYS B 1 98 ? 1.93 25.016 3.949 1 97.06 98 LYS B C 1
ATOM 1746 O O . LYS B 1 98 ? 2.662 24.719 3.004 1 97.06 98 LYS B O 1
ATOM 1751 N N . THR B 1 99 ? 1.905 24.344 5.051 1 97.69 99 THR B N 1
ATOM 1752 C CA . THR B 1 99 ? 2.807 23.234 5.301 1 97.69 99 THR B CA 1
ATOM 1753 C C . THR B 1 99 ? 2.406 22.016 4.469 1 97.69 99 THR B C 1
ATOM 1755 O O . THR B 1 99 ? 3.246 21.172 4.148 1 97.69 99 THR B O 1
ATOM 1758 N N . VAL B 1 100 ? 1.144 21.906 4.023 1 97.75 100 VAL B N 1
ATOM 1759 C CA . VAL B 1 100 ? 0.602 20.75 3.326 1 97.75 100 VAL B CA 1
ATOM 1760 C C . VAL B 1 100 ? 1.329 20.547 1.997 1 97.75 100 VAL B C 1
ATOM 1762 O O . VAL B 1 100 ? 1.541 19.422 1.557 1 97.75 100 VAL B O 1
ATOM 1765 N N . HIS B 1 101 ? 1.833 21.625 1.389 1 95.69 101 HIS B N 1
ATOM 1766 C CA . HIS B 1 101 ? 2.465 21.562 0.076 1 95.69 101 HIS B CA 1
ATOM 1767 C C . HIS B 1 101 ? 3.791 20.812 0.137 1 95.69 101 HIS B C 1
ATOM 1769 O O . HIS B 1 101 ? 4.301 20.359 -0.89 1 95.69 101 HIS B O 1
ATOM 1775 N N . LEU B 1 102 ? 4.316 20.641 1.29 1 96.94 102 LEU B N 1
ATOM 1776 C CA . LEU B 1 102 ? 5.609 19.984 1.468 1 96.94 102 LEU B CA 1
ATOM 1777 C C . LEU B 1 102 ? 5.438 18.484 1.661 1 96.94 102 LEU B C 1
ATOM 1779 O O . LEU B 1 102 ? 6.41 17.719 1.569 1 96.94 102 LEU B O 1
ATOM 1783 N N . VAL B 1 103 ? 4.289 18.031 1.908 1 98.06 103 VAL B N 1
ATOM 1784 C CA . VAL B 1 103 ? 4.027 16.688 2.41 1 98.06 103 VAL B CA 1
ATOM 1785 C C . VAL B 1 103 ? 4.359 15.664 1.33 1 98.06 103 VAL B C 1
ATOM 1787 O O . VAL B 1 103 ? 5.098 14.711 1.579 1 98.06 103 VAL B O 1
ATOM 1790 N N . LYS B 1 104 ? 3.865 15.891 0.124 1 96.81 104 LYS B N 1
ATOM 1791 C CA . LYS B 1 104 ? 4.023 14.898 -0.939 1 96.81 104 LYS B CA 1
ATOM 1792 C C . LYS B 1 104 ? 5.5 14.594 -1.188 1 96.81 104 LYS B C 1
ATOM 1794 O O . LYS B 1 104 ? 5.887 13.43 -1.297 1 96.81 104 LYS B O 1
ATOM 1799 N N . ASP B 1 105 ? 6.293 15.617 -1.225 1 96.12 105 ASP B N 1
ATOM 1800 C CA . ASP B 1 105 ? 7.699 15.477 -1.59 1 96.12 105 ASP B CA 1
ATOM 1801 C C . ASP B 1 105 ? 8.508 14.883 -0.436 1 96.12 105 ASP B C 1
ATOM 1803 O O . ASP B 1 105 ? 9.633 14.422 -0.633 1 96.12 105 ASP B O 1
ATOM 1807 N N . ALA B 1 106 ? 7.891 14.852 0.679 1 97.81 106 ALA B N 1
ATOM 1808 C CA . ALA B 1 106 ? 8.578 14.312 1.847 1 97.81 106 ALA B CA 1
ATOM 1809 C C . ALA B 1 106 ? 8.031 12.938 2.219 1 97.81 106 ALA B C 1
ATOM 1811 O O . ALA B 1 106 ? 8.5 12.312 3.176 1 97.81 106 ALA B O 1
ATOM 1812 N N . CYS B 1 107 ? 7.098 12.484 1.62 1 98.31 107 CYS B N 1
ATOM 1813 C CA . CYS B 1 107 ? 6.445 11.211 1.915 1 98.31 107 CYS B CA 1
ATOM 1814 C C . CYS B 1 107 ? 7.082 10.078 1.122 1 98.31 107 CYS B C 1
ATOM 1816 O O . CYS B 1 107 ? 6.945 10.016 -0.101 1 98.31 107 CYS B O 1
ATOM 1818 N N . PRO B 1 108 ? 7.703 9.117 1.79 1 98.56 108 PRO B N 1
ATOM 1819 C CA . PRO B 1 108 ? 8.375 8.016 1.102 1 98.56 108 PRO B CA 1
ATOM 1820 C C . PRO B 1 108 ? 7.43 7.203 0.224 1 98.56 108 PRO B C 1
ATOM 1822 O O . PRO B 1 108 ? 7.797 6.801 -0.883 1 98.56 108 PRO B O 1
ATOM 1825 N N . VAL B 1 109 ? 6.23 6.938 0.678 1 98.75 109 VAL B N 1
ATOM 1826 C CA . VAL B 1 109 ? 5.281 6.125 -0.077 1 98.75 109 VAL B CA 1
ATOM 1827 C C . VAL B 1 109 ? 4.828 6.887 -1.322 1 98.75 109 VAL B C 1
ATO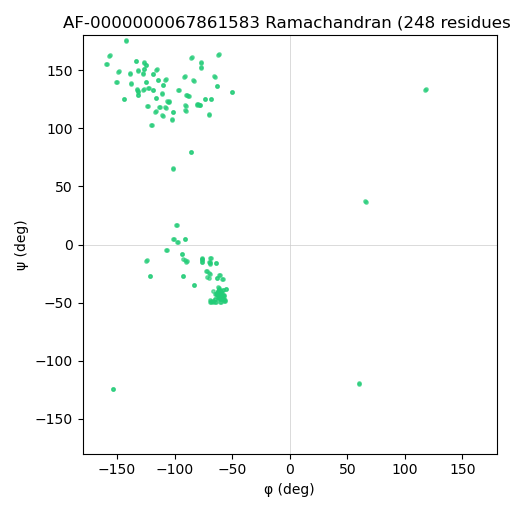M 1829 O O . VAL B 1 109 ? 4.891 6.359 -2.436 1 98.75 109 VAL B O 1
ATOM 1832 N N . ALA B 1 110 ? 4.414 8.172 -1.152 1 98.62 110 ALA B N 1
ATOM 1833 C CA . ALA B 1 110 ? 3.984 8.984 -2.287 1 98.62 110 ALA B CA 1
ATOM 1834 C C . ALA B 1 110 ? 5.09 9.094 -3.332 1 98.62 110 ALA B C 1
ATOM 1836 O O . ALA B 1 110 ? 4.836 8.953 -4.531 1 98.62 110 ALA B O 1
ATOM 1837 N N . LYS B 1 111 ? 6.281 9.227 -2.916 1 98.25 111 LYS B N 1
ATOM 1838 C CA . LYS B 1 111 ? 7.422 9.398 -3.811 1 98.25 111 LYS B CA 1
ATOM 1839 C C . LYS B 1 111 ? 7.82 8.078 -4.457 1 98.25 111 LYS B C 1
ATOM 1841 O O . LYS B 1 111 ? 8.617 8.055 -5.402 1 98.25 111 LYS B O 1
ATOM 1846 N N . SER B 1 112 ? 7.309 7.023 -3.98 1 98.75 112 SER B N 1
ATOM 1847 C CA . SER B 1 112 ? 7.59 5.719 -4.566 1 98.75 112 SER B CA 1
ATOM 1848 C C . SER B 1 112 ? 6.582 5.375 -5.656 1 98.75 112 SER B C 1
ATOM 1850 O O . SER B 1 112 ? 6.762 4.402 -6.395 1 98.75 112 SER B O 1
ATOM 1852 N N . LEU B 1 113 ? 5.492 6.094 -5.711 1 98.75 113 LEU B N 1
ATOM 1853 C CA . LEU B 1 113 ? 4.5 5.863 -6.754 1 98.75 113 LEU B CA 1
ATOM 1854 C C . LEU B 1 113 ? 4.953 6.469 -8.078 1 98.75 113 LEU B C 1
ATOM 1856 O O . LEU B 1 113 ? 5.824 7.344 -8.102 1 98.75 113 LEU B O 1
ATOM 1860 N N . ASP B 1 114 ? 4.426 5.957 -9.18 1 98.69 114 ASP B N 1
ATOM 1861 C CA . ASP B 1 114 ? 4.672 6.535 -10.5 1 98.69 114 ASP B CA 1
ATOM 1862 C C . ASP B 1 114 ? 4.41 8.039 -10.492 1 98.69 114 ASP B C 1
ATOM 1864 O O . ASP B 1 114 ? 3.371 8.492 -10.008 1 98.69 114 ASP B O 1
ATOM 1868 N N . PRO B 1 115 ? 5.359 8.844 -11.031 1 97.81 115 PRO B N 1
ATOM 1869 C CA . PRO B 1 115 ? 5.234 10.305 -10.953 1 97.81 115 PRO B CA 1
ATOM 1870 C C . PRO B 1 115 ? 4.027 10.836 -11.727 1 97.81 115 PRO B C 1
ATOM 1872 O O . PRO B 1 115 ? 3.629 11.984 -11.539 1 97.81 115 PRO B O 1
ATOM 1875 N N . SER B 1 116 ? 3.486 10.047 -12.57 1 98 116 SER B N 1
ATOM 1876 C CA . SER B 1 116 ? 2.326 10.484 -13.344 1 98 116 SER B CA 1
ATOM 1877 C C . SER B 1 116 ? 1.06 10.461 -12.492 1 98 116 SER B C 1
ATOM 1879 O O . SER B 1 116 ? 0.036 11.031 -12.883 1 98 116 SER B O 1
ATOM 1881 N N . ILE B 1 117 ? 1.06 9.812 -11.344 1 98.62 117 ILE B N 1
ATOM 1882 C CA . ILE B 1 117 ? -0.107 9.75 -10.469 1 98.62 117 ILE B CA 1
ATOM 1883 C C . ILE B 1 117 ? -0.308 11.102 -9.781 1 98.62 117 ILE B C 1
ATOM 1885 O O . ILE B 1 117 ? 0.618 11.633 -9.164 1 98.62 117 ILE B O 1
ATOM 1889 N N . GLU B 1 118 ? -1.461 11.625 -9.93 1 98.69 118 GLU B N 1
ATOM 1890 C CA . GLU B 1 118 ? -1.81 12.867 -9.25 1 98.69 118 GLU B CA 1
ATOM 1891 C C . GLU B 1 118 ? -2.133 12.617 -7.777 1 98.69 118 GLU B C 1
ATOM 1893 O O . GLU B 1 118 ? -3.014 11.82 -7.453 1 98.69 118 GLU B O 1
ATOM 1898 N N . ILE B 1 119 ? -1.411 13.219 -6.902 1 98.62 119 ILE B N 1
ATOM 1899 C CA . ILE B 1 119 ? -1.675 13.133 -5.469 1 98.62 119 ILE B CA 1
ATOM 1900 C C . ILE B 1 119 ? -2.027 14.516 -4.926 1 98.62 119 ILE B C 1
ATOM 1902 O O . ILE B 1 119 ? -1.205 15.43 -4.965 1 98.62 119 ILE B O 1
ATOM 1906 N N . ASN B 1 120 ? -3.25 14.617 -4.496 1 98.38 120 ASN B N 1
ATOM 1907 C CA . ASN B 1 120 ? -3.748 15.875 -3.941 1 98.38 120 ASN B CA 1
ATOM 1908 C C . ASN B 1 120 ? -3.865 15.805 -2.422 1 98.38 120 ASN B C 1
ATOM 1910 O O . ASN B 1 120 ? -4.547 14.93 -1.886 1 98.38 120 ASN B O 1
ATOM 1914 N N . GLU B 1 121 ? -3.227 16.656 -1.813 1 98.31 121 GLU B N 1
ATOM 1915 C CA . GLU B 1 121 ? -3.32 16.766 -0.361 1 98.31 121 GLU B CA 1
ATOM 1916 C C . GLU B 1 121 ? -3.924 18.109 0.051 1 98.31 121 GLU B C 1
ATOM 1918 O O . GLU B 1 121 ? -3.428 19.172 -0.343 1 98.31 121 GLU B O 1
ATOM 1923 N N . ILE B 1 122 ? -4.914 18.047 0.807 1 97.75 122 ILE B N 1
ATOM 1924 C CA . ILE B 1 122 ? -5.531 19.281 1.295 1 97.75 122 ILE B CA 1
ATOM 1925 C C . ILE B 1 122 ? -5.773 19.172 2.799 1 97.75 122 ILE B C 1
ATOM 1927 O O . ILE B 1 122 ? -5.84 18.062 3.346 1 97.75 122 ILE B O 1
ATOM 1931 N N . VAL B 1 123 ? -5.895 20.328 3.441 1 98.56 123 VAL B N 1
ATOM 1932 C CA . VAL B 1 123 ? -6.156 20.344 4.879 1 98.56 123 VAL B CA 1
ATOM 1933 C C . VAL B 1 123 ? -7.379 21.203 5.172 1 98.56 123 VAL B C 1
ATOM 1935 O O . VAL B 1 123 ? -7.566 22.266 4.551 1 98.56 123 VAL B O 1
ATOM 1938 N N . VAL B 1 124 ? -8.227 20.734 5.941 1 98.44 124 VAL B N 1
ATOM 1939 C CA . VAL B 1 124 ? -9.336 21.484 6.52 1 98.44 124 VAL B CA 1
ATOM 1940 C C . VAL B 1 124 ? -9.188 21.547 8.039 1 98.44 124 VAL B C 1
ATOM 1942 O O . VAL B 1 124 ? -8.586 20.656 8.648 1 98.44 124 VAL B O 1
ATOM 1945 N N . PHE B 1 125 ? -9.719 22.656 8.625 1 98.25 125 PHE B N 1
ATOM 1946 C CA . PHE B 1 125 ? -9.547 22.844 10.062 1 98.25 125 PHE B CA 1
ATOM 1947 C C . PHE B 1 125 ? -10.891 22.781 10.781 1 98.25 125 PHE B C 1
ATOM 1949 O O . PHE B 1 125 ? -11.906 23.25 10.266 1 98.25 125 PHE B O 1
ATOM 1956 N N . LYS B 1 126 ? -10.891 22.188 11.93 1 94.69 126 LYS B N 1
ATOM 1957 C CA . LYS B 1 126 ? -12.086 22.172 12.766 1 94.69 126 LYS B CA 1
ATOM 1958 C C . LYS B 1 126 ? -12.312 23.531 13.406 1 94.69 126 LYS B C 1
ATOM 1960 O O . LYS B 1 126 ? -11.359 24.234 13.773 1 94.69 126 LYS B O 1
#

Foldseek 3Di:
DDWDDDPNWIWCDDPVDTATQDVVRHHHPVRVLLVLQQVLLVVLLVVLCVVVVWDFPDKDKDKDFAFDPPDPDTHTAEMEIEIETETPDCVCVVVSQVSSVCRQVVRPSNVPDDPNHYYHYGYDYD/DDWDDDPNWIWCDDPVDTATQDVVRHHHPVRVLLVLQQVLLVVLLVVLCVVVVWDFPDKDKDKDFAFDPPDPDTHTAEMEIEIETETPDCVCVVVSQVSSVCRQVVGPSNVPDDPNHYYHYGYDYD

Nearest PDB structures (foldseek):
  1lql-assembly4_G  TM=8.109E-01  e=7.354E-09  Mycoplasmoides pneumoniae
  1nye-assembly2_D  TM=8.522E-01  e=1.247E-07  Escherichia coli
  1nye-assembly1_A  TM=8.454E-01  e=1.956E-07  Escherichia coli
  1ukk-assembly1_B  TM=7.945E-01  e=1.185E-06  Thermus thermophilus HB8
  6mjn-assembly2_C  TM=6.700E-01  e=1.634E-06  Legionella pneumophila

Organism: Listeria monocytogenes serovar 1/2a (strain ATCC BAA-679 / EGD-e) (NCBI:txid169963)

pLDDT: mean 97.33, std 2.24, range [86.81, 98.88]